Protein AF-A0A6I1JRK9-F1 (afdb_monomer_lite)

Radius of gyration: 83.19 Å; chains: 1; bounding box: 140×54×230 Å

Foldseek 3Di:
DLLVVLVVVLCVDVVSVVLCPPCSVVVSVLVVVLVVCLVVVDPDPVNLVSLLVLLLVCLVSVPDLVVVVVSLVSSLVVVLVVLCVVCVVPVVVSVVVNVSSCVSSVVSSVSSPVSNVVNVVVVVVVVVVVVVVVVVVVVVVVVVVVVVVVVVVVVVVVVVVVVVVVVVVVVVVVVVVVVVVVVVVVVVVVVVVVVVVVVVVVVVVVVVVVVVVVVLVVLLVVLVVVLVVLVVQLVVLVVVLVVLVVQLVVLVVQLVVLVVQLVVLVVVPPVSVVSNVVSVVSNVVSVVSNVVSVVVNVVSVVSNVVSVVSSVVSVVSNVVDDPDDPPDPDDPPDDDPDDDDDDDDDDDDDDDDDDDDDDDDDDDDDDDDD

Secondary structure (DSSP, 8-state):
-HHHHHHHHHHHSHHHHHHHGGGHHHHHHHHHHHHHHHHTT---HHHHHHHHHHHHHHHHTT--HHHHHHHHHHHHHHHHHHHHHHHTT-HHHHHHHHHHHHHHHHHHHHHHHHHHHHHHHHHHHHHHHHHHHHHHHHHHHHHHHHHHHHHHHHHHHHHHHHHHHHHHHHHHHHHHHHHHHHHHHHHHHHHHHHHHHHHHHHHHHHHHHHHHHHHHHHHHHHHHHHHHHHHHHHHHHHHHHHHHHHHHHHHHHHHHHHHHHHHHHHHTGGGGHHHHHHHHHHHHHHHHHHHHHHHHHHHHHHHHHHHHHHHHHHHHHHHSS-------------------PPPP--------------PPPPPPPPPPP-

Structure (mmCIF, N/CA/C/O backbone):
data_AF-A0A6I1JRK9-F1
#
_entry.id   AF-A0A6I1JRK9-F1
#
loop_
_atom_site.group_PDB
_atom_site.id
_atom_site.type_symbol
_atom_site.label_atom_id
_atom_site.label_alt_id
_atom_site.label_comp_id
_atom_site.label_asym_id
_atom_site.label_entity_id
_atom_site.label_seq_id
_atom_site.pdbx_PDB_ins_code
_atom_site.Cartn_x
_atom_site.Cartn_y
_atom_site.Cartn_z
_atom_site.occupancy
_atom_site.B_iso_or_equiv
_atom_site.auth_seq_id
_atom_site.auth_comp_id
_atom_site.auth_asym_id
_atom_site.auth_atom_id
_atom_site.pdbx_PDB_model_num
ATOM 1 N N . MET A 1 1 ? 38.964 2.157 -96.248 1.00 68.56 1 MET A N 1
ATOM 2 C CA . MET A 1 1 ? 39.681 0.861 -96.309 1.00 68.56 1 MET A CA 1
ATOM 3 C C . MET A 1 1 ? 40.315 0.461 -94.974 1.00 68.56 1 MET A C 1
ATOM 5 O O . MET A 1 1 ? 39.975 -0.610 -94.492 1.00 68.56 1 MET A O 1
ATOM 9 N N . ILE A 1 2 ? 41.177 1.282 -94.341 1.00 86.50 2 ILE A N 1
ATOM 10 C CA . ILE A 1 2 ? 41.794 0.935 -93.033 1.00 86.50 2 ILE A CA 1
ATOM 11 C C . ILE A 1 2 ? 40.750 0.876 -91.908 1.00 86.50 2 ILE A C 1
ATOM 13 O O . ILE A 1 2 ? 40.640 -0.143 -91.233 1.00 86.50 2 ILE A O 1
ATOM 17 N N . LEU A 1 3 ? 39.957 1.941 -91.732 1.00 87.38 3 LEU A N 1
ATOM 18 C CA . LEU A 1 3 ? 38.960 2.004 -90.655 1.00 87.38 3 LEU A CA 1
ATOM 19 C C . LEU A 1 3 ? 37.822 0.992 -90.846 1.00 87.38 3 LEU A C 1
ATOM 21 O O . LEU A 1 3 ? 37.372 0.404 -89.872 1.00 87.38 3 LEU A O 1
ATOM 25 N N . ASP A 1 4 ? 37.425 0.697 -92.087 1.00 86.19 4 ASP A N 1
ATOM 26 C CA . ASP A 1 4 ? 36.438 -0.359 -92.365 1.00 86.19 4 ASP A CA 1
ATOM 27 C C . ASP A 1 4 ? 36.959 -1.739 -91.935 1.00 86.19 4 ASP A C 1
ATOM 29 O O . ASP A 1 4 ? 36.216 -2.550 -91.385 1.00 86.19 4 ASP A O 1
ATOM 33 N N . GLY A 1 5 ? 38.252 -2.006 -92.165 1.00 86.50 5 GLY A N 1
ATOM 34 C CA . GLY A 1 5 ? 38.924 -3.210 -91.677 1.00 86.50 5 GLY A CA 1
ATOM 35 C C . GLY A 1 5 ? 39.035 -3.235 -90.152 1.00 86.50 5 GLY A C 1
ATOM 36 O O . GLY A 1 5 ? 38.774 -4.269 -89.541 1.00 86.50 5 GLY A O 1
ATOM 37 N N . PHE A 1 6 ? 39.350 -2.091 -89.540 1.00 90.00 6 PHE A N 1
ATOM 38 C CA . PHE A 1 6 ? 39.430 -1.936 -88.088 1.00 90.00 6 PHE A CA 1
ATOM 39 C C . PHE A 1 6 ? 38.079 -2.209 -87.423 1.00 90.00 6 PHE A C 1
ATOM 41 O O . PHE A 1 6 ? 37.997 -3.075 -86.561 1.00 90.00 6 PHE A O 1
ATOM 48 N N . TYR A 1 7 ? 36.997 -1.561 -87.857 1.00 89.50 7 TYR A N 1
ATOM 49 C CA . TYR A 1 7 ? 35.675 -1.789 -87.271 1.00 89.50 7 TYR A CA 1
ATOM 50 C C . TYR A 1 7 ? 35.131 -3.187 -87.556 1.00 89.50 7 TYR A C 1
ATOM 52 O O . TYR A 1 7 ? 34.441 -3.739 -86.703 1.00 89.50 7 TYR A O 1
ATOM 60 N N . ARG A 1 8 ? 35.488 -3.816 -88.684 1.00 87.75 8 ARG A N 1
ATOM 61 C CA . ARG A 1 8 ? 35.198 -5.242 -88.917 1.00 87.75 8 ARG A CA 1
ATOM 62 C C . ARG A 1 8 ? 35.919 -6.145 -87.912 1.00 87.75 8 ARG A C 1
ATOM 64 O O . ARG A 1 8 ? 35.336 -7.112 -87.440 1.00 87.75 8 ARG A O 1
ATOM 71 N N . HIS A 1 9 ? 37.160 -5.818 -87.557 1.00 85.75 9 HIS A N 1
ATOM 72 C CA . HIS A 1 9 ? 37.901 -6.533 -86.519 1.00 85.75 9 HIS A CA 1
ATOM 73 C C . HIS A 1 9 ? 37.309 -6.280 -85.122 1.00 85.75 9 HIS A C 1
ATOM 75 O O . HIS A 1 9 ? 37.026 -7.222 -84.392 1.00 85.75 9 HIS A O 1
ATOM 81 N N . VAL A 1 10 ? 37.016 -5.027 -84.774 1.00 87.44 10 VAL A N 1
ATOM 82 C CA . VAL A 1 10 ? 36.403 -4.647 -83.490 1.00 87.44 10 VAL A CA 1
ATOM 83 C C . VAL A 1 10 ? 35.030 -5.295 -83.296 1.00 87.44 10 VAL A C 1
ATOM 85 O O . VAL A 1 10 ? 34.733 -5.785 -82.215 1.00 87.44 10 VAL A O 1
ATOM 88 N N . THR A 1 11 ? 34.201 -5.354 -84.340 1.00 88.38 11 THR A N 1
ATOM 89 C CA . THR A 1 11 ? 32.874 -5.996 -84.279 1.00 88.38 11 THR A CA 1
ATOM 90 C C . THR A 1 11 ? 32.931 -7.524 -84.280 1.00 88.38 11 THR A C 1
ATOM 92 O O . THR A 1 11 ? 31.925 -8.156 -83.969 1.00 88.38 11 THR A O 1
ATOM 95 N N . SER A 1 12 ? 34.090 -8.128 -84.572 1.00 88.00 12 SER A N 1
ATOM 96 C CA . SER A 1 12 ? 34.275 -9.580 -84.446 1.00 88.00 12 SER A CA 1
ATOM 97 C C . SER A 1 12 ? 34.434 -10.043 -82.992 1.00 88.00 12 SER A C 1
ATOM 99 O O . SER A 1 12 ? 34.148 -11.199 -82.692 1.00 88.00 12 SER A O 1
ATOM 101 N N . GLU A 1 13 ? 34.831 -9.143 -82.085 1.00 87.38 13 GLU A N 1
ATOM 102 C CA . GLU A 1 13 ? 34.933 -9.412 -80.650 1.00 87.38 13 GLU A CA 1
ATOM 103 C C . GLU A 1 13 ? 33.632 -8.988 -79.936 1.00 87.38 13 GLU A C 1
ATOM 105 O O . GLU A 1 13 ? 33.328 -7.791 -79.888 1.00 87.38 13 GLU A O 1
ATOM 110 N N . PRO A 1 14 ? 32.866 -9.914 -79.324 1.00 87.75 14 PRO A N 1
ATOM 111 C CA . PRO A 1 14 ? 31.540 -9.616 -78.771 1.00 87.75 14 PRO A CA 1
ATOM 112 C C . PRO A 1 14 ? 31.513 -8.472 -77.748 1.00 87.75 14 PRO A C 1
ATOM 114 O O . PRO A 1 14 ? 30.581 -7.666 -77.735 1.00 87.75 14 PRO A O 1
ATOM 117 N N . ARG A 1 15 ? 32.546 -8.367 -76.899 1.00 85.19 15 ARG A N 1
ATOM 118 C CA . ARG A 1 15 ? 32.640 -7.304 -75.883 1.00 85.19 15 ARG A CA 1
ATOM 119 C C . ARG A 1 15 ? 32.816 -5.921 -76.502 1.00 85.19 15 ARG A C 1
ATOM 121 O O . ARG A 1 15 ? 32.215 -4.960 -76.033 1.00 85.19 15 ARG A O 1
ATOM 128 N N . LEU A 1 16 ? 33.625 -5.818 -77.552 1.00 86.50 16 LEU A N 1
ATOM 129 C CA . LEU A 1 16 ? 33.849 -4.557 -78.249 1.00 86.50 16 LEU A CA 1
ATOM 130 C C . LEU A 1 16 ? 32.670 -4.198 -79.157 1.00 86.50 16 LEU A C 1
ATOM 132 O O . LEU A 1 16 ? 32.286 -3.032 -79.221 1.00 86.50 16 LEU A O 1
ATOM 136 N N . ALA A 1 17 ? 32.041 -5.194 -79.787 1.00 87.38 17 ALA A N 1
ATOM 137 C CA . ALA A 1 17 ? 30.820 -5.009 -80.565 1.00 87.38 17 ALA A CA 1
ATOM 138 C C . ALA A 1 17 ? 29.698 -4.371 -79.726 1.00 87.38 17 ALA A C 1
ATOM 140 O O . ALA A 1 17 ? 29.028 -3.452 -80.195 1.00 87.38 17 ALA A O 1
ATOM 141 N N . ALA A 1 18 ? 29.545 -4.786 -78.464 1.00 86.94 18 ALA A N 1
ATOM 142 C CA . ALA A 1 18 ? 28.567 -4.208 -77.541 1.00 86.94 18 ALA A CA 1
ATOM 143 C C . ALA A 1 18 ? 28.854 -2.736 -77.183 1.00 86.94 18 ALA A C 1
ATOM 145 O O . ALA A 1 18 ? 27.920 -1.953 -77.027 1.00 86.94 18 ALA A O 1
ATOM 146 N N . LEU A 1 19 ? 30.131 -2.347 -77.075 1.00 85.44 19 LEU A N 1
ATOM 147 C CA . LEU A 1 19 ? 30.538 -0.963 -76.789 1.00 85.44 19 LEU A CA 1
ATOM 148 C C . LEU A 1 19 ? 30.345 -0.025 -77.989 1.00 85.44 19 LEU A C 1
ATOM 150 O O . LEU A 1 19 ? 30.107 1.168 -77.812 1.00 85.44 19 LEU A O 1
ATOM 154 N N . VAL A 1 20 ? 30.472 -0.559 -79.203 1.00 84.75 20 VAL A N 1
ATOM 155 C CA . VAL A 1 20 ? 30.372 0.192 -80.463 1.00 84.75 20 VAL A CA 1
ATOM 156 C C . VAL A 1 20 ? 28.926 0.277 -80.961 1.00 84.75 20 VAL A C 1
ATOM 158 O O . VAL A 1 20 ? 28.531 1.301 -81.518 1.00 84.75 20 VAL A O 1
ATOM 161 N N . GLY A 1 21 ? 28.120 -0.767 -80.752 1.00 82.25 21 GLY A N 1
ATOM 162 C CA . GLY A 1 21 ? 26.714 -0.811 -81.157 1.00 82.25 21 GLY A CA 1
ATOM 163 C C . GLY A 1 21 ? 26.500 -0.493 -82.644 1.00 82.25 21 GLY A C 1
ATOM 164 O O . GLY A 1 21 ? 27.301 -0.865 -83.500 1.00 82.25 21 GLY A O 1
ATOM 165 N N . ASN A 1 22 ? 25.426 0.242 -82.953 1.00 82.81 22 ASN A N 1
ATOM 166 C CA . ASN A 1 22 ? 25.095 0.677 -84.320 1.00 82.81 22 ASN A CA 1
ATOM 167 C C . ASN A 1 22 ? 25.830 1.964 -84.753 1.00 82.81 22 ASN A C 1
ATOM 169 O O . ASN A 1 22 ? 25.603 2.469 -85.851 1.00 82.81 22 ASN A O 1
ATOM 173 N N . ASP A 1 23 ? 26.726 2.493 -83.917 1.00 86.88 23 ASP A N 1
ATOM 174 C CA . ASP A 1 23 ? 27.384 3.786 -84.134 1.00 86.88 23 ASP A CA 1
ATOM 175 C C . ASP A 1 23 ? 28.613 3.705 -85.053 1.00 86.88 23 ASP A C 1
ATOM 177 O O . ASP A 1 23 ? 29.302 4.710 -85.250 1.00 86.88 23 ASP A O 1
ATOM 181 N N . VAL A 1 24 ? 28.898 2.541 -85.650 1.00 86.12 24 VAL A N 1
ATOM 182 C CA . VAL A 1 24 ? 30.074 2.315 -86.511 1.00 86.12 24 VAL A CA 1
ATOM 183 C C . VAL A 1 24 ? 30.282 3.429 -87.550 1.00 86.12 24 VAL A C 1
ATOM 185 O O . VAL A 1 24 ? 31.409 3.924 -87.627 1.00 86.12 24 VAL A O 1
ATOM 188 N N . PRO A 1 25 ? 29.266 3.909 -88.304 1.00 88.06 25 PRO A N 1
ATOM 189 C CA . PRO A 1 25 ? 29.481 4.972 -89.292 1.00 88.06 25 PRO A CA 1
ATOM 190 C C . PRO A 1 25 ? 29.946 6.291 -88.659 1.00 88.06 25 PRO A C 1
ATOM 192 O O . PRO A 1 25 ? 30.868 6.942 -89.153 1.00 88.06 25 PRO A O 1
ATOM 195 N N . ARG A 1 26 ? 29.348 6.663 -87.521 1.00 89.75 26 ARG A N 1
ATOM 196 C CA . ARG A 1 26 ? 29.683 7.883 -86.776 1.00 89.75 26 ARG A CA 1
ATOM 197 C C . ARG A 1 26 ? 31.080 7.792 -86.171 1.00 89.75 26 ARG A C 1
ATOM 199 O O . ARG A 1 26 ? 31.853 8.744 -86.258 1.00 89.75 26 ARG A O 1
ATOM 206 N N . LEU A 1 27 ? 31.406 6.651 -85.568 1.00 89.19 27 LEU A N 1
ATOM 207 C CA . LEU A 1 27 ? 32.705 6.408 -84.947 1.00 89.19 27 LEU A CA 1
ATOM 208 C C . LEU A 1 27 ? 33.819 6.340 -86.001 1.00 89.19 27 LEU A C 1
ATOM 210 O O . LEU A 1 27 ? 34.882 6.918 -85.793 1.00 89.19 27 LEU A O 1
ATOM 214 N N . THR A 1 28 ? 33.537 5.760 -87.171 1.00 89.38 28 THR A N 1
ATOM 215 C CA . THR A 1 28 ? 34.443 5.760 -88.329 1.00 89.38 28 THR A CA 1
ATOM 216 C C . THR A 1 28 ? 34.742 7.179 -88.805 1.00 89.38 28 THR A C 1
ATOM 218 O O . THR A 1 28 ? 35.907 7.522 -89.003 1.00 89.38 28 THR A O 1
ATOM 221 N N . ALA A 1 29 ? 33.721 8.032 -88.937 1.00 89.25 29 ALA A N 1
ATOM 222 C CA . ALA A 1 29 ? 33.913 9.433 -89.308 1.00 89.25 29 ALA A CA 1
ATOM 223 C C . ALA A 1 29 ? 34.733 10.202 -88.255 1.00 89.25 29 ALA A C 1
ATOM 225 O O . ALA A 1 29 ? 35.654 10.943 -88.604 1.00 89.25 29 ALA A O 1
ATOM 226 N N . ALA A 1 30 ? 34.445 9.989 -86.968 1.00 89.06 30 ALA A N 1
ATOM 227 C CA . ALA A 1 30 ? 35.165 10.626 -85.868 1.00 89.06 30 ALA A CA 1
ATOM 228 C C . ALA A 1 30 ? 36.641 10.192 -85.805 1.00 89.06 30 ALA A C 1
ATOM 230 O O . ALA A 1 30 ? 37.524 11.047 -85.730 1.00 89.06 30 ALA A O 1
ATOM 231 N N . GLN A 1 31 ? 36.924 8.888 -85.906 1.00 89.62 31 GLN A N 1
ATOM 232 C CA . GLN A 1 31 ? 38.295 8.378 -85.974 1.00 89.62 31 GLN A CA 1
ATOM 233 C C . GLN A 1 31 ? 39.017 8.882 -87.224 1.00 89.62 31 GLN A C 1
ATOM 235 O O . GLN A 1 31 ? 40.163 9.305 -87.129 1.00 89.62 31 GLN A O 1
ATOM 240 N N . GLY A 1 32 ? 38.356 8.901 -88.384 1.00 90.19 32 GLY A N 1
ATOM 241 C CA . GLY A 1 32 ? 38.931 9.436 -89.619 1.00 90.19 32 GLY A CA 1
ATOM 242 C C . GLY A 1 32 ? 39.336 10.903 -89.484 1.00 90.19 32 GLY A C 1
ATOM 243 O O . GLY A 1 32 ? 40.442 11.273 -89.874 1.00 90.19 32 GLY A O 1
ATOM 244 N N . SER A 1 33 ? 38.481 11.723 -88.865 1.00 90.88 33 SER A N 1
ATOM 245 C CA . SER A 1 33 ? 38.809 13.119 -88.573 1.00 90.88 33 SER A CA 1
ATOM 246 C C . SER A 1 33 ? 39.988 13.254 -87.608 1.00 90.88 33 SER A C 1
ATOM 248 O O . SER A 1 33 ? 40.802 14.155 -87.797 1.00 90.88 33 SER A O 1
ATOM 250 N N . HIS A 1 34 ? 40.088 12.389 -86.596 1.00 90.88 34 HIS A N 1
ATOM 251 C CA . HIS A 1 34 ? 41.206 12.384 -85.648 1.00 90.88 34 HIS A CA 1
ATOM 252 C C . HIS A 1 34 ? 42.528 12.015 -86.330 1.00 90.88 34 HIS A C 1
ATOM 254 O O . HIS A 1 34 ? 43.491 12.773 -86.262 1.00 90.88 34 HIS A O 1
ATOM 260 N N . TRP A 1 35 ? 42.550 10.916 -87.089 1.00 91.19 35 TRP A N 1
ATOM 261 C CA . TRP A 1 35 ? 43.729 10.482 -87.844 1.00 91.19 35 TRP A CA 1
ATOM 262 C C . TRP A 1 35 ? 44.187 11.526 -88.869 1.00 91.19 35 TRP A C 1
ATOM 264 O O . TRP A 1 35 ? 45.387 11.746 -89.028 1.00 91.19 35 TRP A O 1
ATOM 274 N N . ALA A 1 36 ? 43.254 12.210 -89.538 1.00 91.06 36 ALA A N 1
ATOM 275 C CA . ALA A 1 36 ? 43.588 13.291 -90.464 1.00 91.06 36 ALA A CA 1
ATOM 276 C C . ALA A 1 36 ? 44.289 14.468 -89.761 1.00 91.06 36 ALA A C 1
ATOM 278 O O . ALA A 1 36 ? 45.234 15.025 -90.316 1.00 91.06 36 ALA A O 1
ATOM 279 N N . LYS A 1 37 ? 43.865 14.814 -88.537 1.00 90.81 37 LYS A N 1
ATOM 280 C CA . LYS A 1 37 ? 44.512 15.844 -87.707 1.00 90.81 37 LYS A CA 1
ATOM 281 C C . LYS A 1 37 ? 45.870 15.395 -87.166 1.00 90.81 37 LYS A C 1
ATOM 283 O O . LYS A 1 37 ? 46.789 16.197 -87.095 1.00 90.81 37 LYS A O 1
ATOM 288 N N . LEU A 1 38 ? 46.027 14.118 -86.817 1.00 91.62 38 LEU A N 1
ATOM 289 C CA . LEU A 1 38 ? 47.328 13.593 -86.400 1.00 91.62 38 LEU A CA 1
ATOM 290 C C . LEU A 1 38 ? 48.361 13.723 -87.531 1.00 91.62 38 LEU A C 1
ATOM 292 O O . LEU A 1 38 ? 49.473 14.207 -87.325 1.00 91.62 38 LEU A O 1
ATOM 296 N N . PHE A 1 39 ? 47.984 13.319 -88.747 1.00 90.56 39 PHE A N 1
ATOM 297 C CA . PHE A 1 39 ? 48.890 13.325 -89.896 1.00 90.56 39 PHE A CA 1
ATOM 298 C C . PHE A 1 39 ? 48.988 14.673 -90.626 1.00 90.56 39 PHE A C 1
ATOM 300 O O . PHE A 1 39 ? 49.847 14.808 -91.497 1.00 90.56 39 PHE A O 1
ATOM 307 N N . SER A 1 40 ? 48.189 15.687 -90.265 1.00 89.44 40 SER A N 1
ATOM 308 C CA . SER A 1 40 ? 48.401 17.064 -90.743 1.00 89.44 40 SER A CA 1
ATOM 309 C C . SER A 1 40 ? 49.639 17.718 -90.123 1.00 89.44 40 SER A C 1
ATOM 311 O O . SER A 1 40 ? 50.109 18.730 -90.638 1.00 89.44 40 SER A O 1
ATOM 313 N N . GLY A 1 41 ? 50.182 17.148 -89.037 1.00 83.38 41 GLY A N 1
ATOM 314 C CA . GLY A 1 41 ? 51.364 17.661 -88.339 1.00 83.38 41 GLY A CA 1
ATOM 315 C C . GLY A 1 41 ? 51.097 18.903 -87.483 1.00 83.38 41 GLY A C 1
ATOM 316 O O . GLY A 1 41 ? 52.041 19.542 -87.021 1.00 83.38 41 GLY A O 1
ATOM 317 N N . THR A 1 42 ? 49.827 19.257 -87.272 1.00 86.94 42 THR A N 1
ATOM 318 C CA . THR A 1 42 ? 49.397 20.417 -86.480 1.00 86.94 42 THR A CA 1
ATOM 319 C C . THR A 1 42 ? 48.921 19.967 -85.098 1.00 86.94 42 THR A C 1
ATOM 321 O O . THR A 1 42 ? 47.770 19.571 -84.931 1.00 86.94 42 THR A O 1
ATOM 324 N N . PHE A 1 43 ? 49.808 20.039 -84.105 1.00 88.75 43 PHE A N 1
ATOM 325 C CA . PHE A 1 43 ? 49.540 19.667 -82.707 1.00 88.75 43 PHE A CA 1
ATOM 326 C C . PHE A 1 43 ? 49.050 20.871 -81.884 1.00 88.75 43 PHE A C 1
ATOM 328 O O . PHE A 1 43 ? 49.699 21.300 -80.932 1.00 88.75 43 PHE A O 1
ATOM 335 N N . ASP A 1 44 ? 47.940 21.474 -82.304 1.00 91.12 44 ASP A N 1
ATOM 336 C CA . ASP A 1 44 ? 47.354 22.652 -81.660 1.00 91.12 44 ASP A CA 1
ATOM 337 C C . ASP A 1 44 ? 46.384 22.292 -80.513 1.00 91.12 44 ASP A C 1
ATOM 339 O O . ASP A 1 44 ? 46.179 21.126 -80.166 1.00 91.12 44 ASP A O 1
ATOM 343 N N . ALA A 1 45 ? 45.764 23.307 -79.903 1.00 90.19 45 ALA A N 1
ATOM 344 C CA . ALA A 1 45 ? 44.783 23.105 -78.835 1.00 90.19 45 ALA A CA 1
ATOM 345 C C . ALA A 1 45 ? 43.585 22.244 -79.283 1.00 90.19 45 ALA A C 1
ATOM 347 O O . ALA A 1 45 ? 43.089 21.436 -78.502 1.00 90.19 45 ALA A O 1
ATOM 348 N N . ALA A 1 46 ? 43.155 22.357 -80.545 1.00 89.94 46 ALA A N 1
ATOM 349 C CA . ALA A 1 46 ? 42.031 21.587 -81.069 1.00 89.94 46 ALA A CA 1
ATOM 350 C C . ALA A 1 46 ? 42.377 20.098 -81.239 1.00 89.94 46 ALA A C 1
ATOM 352 O O . ALA A 1 46 ? 41.509 19.238 -81.056 1.00 89.94 46 ALA A O 1
ATOM 353 N N . TYR A 1 47 ? 43.631 19.777 -81.573 1.00 91.44 47 TYR A N 1
ATOM 354 C CA . TYR A 1 47 ? 44.149 18.411 -81.507 1.00 91.44 47 TYR A CA 1
ATOM 355 C C . TYR A 1 47 ? 44.162 17.895 -80.060 1.00 91.44 47 TYR A C 1
ATOM 357 O O . TYR A 1 47 ? 43.605 16.828 -79.792 1.00 91.44 47 TYR A O 1
ATOM 365 N N . MET A 1 48 ? 44.706 18.671 -79.115 1.00 93.25 48 MET A N 1
ATOM 366 C CA . MET A 1 48 ? 44.789 18.271 -77.701 1.00 93.25 48 MET A CA 1
ATOM 367 C C . MET A 1 48 ? 43.406 18.046 -77.068 1.00 93.25 48 MET A C 1
ATOM 369 O O . MET A 1 48 ? 43.217 17.077 -76.332 1.00 93.25 48 MET A O 1
ATOM 373 N N . ASP A 1 49 ? 42.408 18.869 -77.401 1.00 93.25 49 ASP A N 1
ATOM 374 C CA . ASP A 1 49 ? 41.015 18.672 -76.976 1.00 93.25 49 ASP A CA 1
ATOM 375 C C . ASP A 1 49 ? 40.398 17.396 -77.564 1.00 93.25 49 ASP A C 1
ATOM 377 O O . ASP A 1 49 ? 39.623 16.702 -76.892 1.00 93.25 49 ASP A O 1
ATOM 381 N N . GLY A 1 50 ? 40.762 17.053 -78.803 1.00 91.38 50 GLY A N 1
ATOM 382 C CA . GLY A 1 50 ? 40.389 15.793 -79.442 1.00 91.38 50 GLY A CA 1
ATOM 383 C C . GLY A 1 50 ? 40.932 14.592 -78.671 1.00 91.38 50 GLY A C 1
ATOM 384 O O . GLY A 1 50 ? 40.158 13.734 -78.245 1.00 91.38 50 GLY A O 1
ATOM 385 N N . VAL A 1 51 ? 42.239 14.583 -78.401 1.00 92.38 51 VAL A N 1
ATOM 386 C CA . VAL A 1 51 ? 42.914 13.540 -77.611 1.00 92.38 51 VAL A CA 1
ATOM 387 C C . VAL A 1 51 ? 42.318 13.425 -76.209 1.00 92.38 51 VAL A C 1
ATOM 389 O O . VAL A 1 51 ? 42.017 12.326 -75.735 1.00 92.38 51 VAL A O 1
ATOM 392 N N . ARG A 1 52 ? 42.057 14.562 -75.555 1.00 93.62 52 ARG A N 1
ATOM 393 C CA . ARG A 1 52 ? 41.414 14.594 -74.240 1.00 93.62 52 ARG A CA 1
ATOM 394 C C . ARG A 1 52 ? 40.018 13.984 -74.281 1.00 93.62 52 ARG A C 1
ATOM 396 O O . ARG A 1 52 ? 39.663 13.181 -73.420 1.00 93.62 52 ARG A O 1
ATOM 403 N N . THR A 1 53 ? 39.221 14.347 -75.280 1.00 93.06 53 THR A N 1
ATOM 404 C CA . THR A 1 53 ? 37.874 13.795 -75.465 1.00 93.06 53 THR A CA 1
ATOM 405 C C . THR A 1 53 ? 37.933 12.285 -75.656 1.00 93.06 53 THR A C 1
ATOM 407 O O . THR A 1 53 ? 37.170 11.563 -75.018 1.00 93.06 53 THR A O 1
ATOM 410 N N . ILE A 1 54 ? 38.873 11.803 -76.468 1.00 91.62 54 ILE A N 1
ATOM 411 C CA . ILE A 1 54 ? 39.111 10.380 -76.696 1.00 91.62 54 ILE A CA 1
ATOM 412 C C . ILE A 1 54 ? 39.444 9.672 -75.377 1.00 91.62 54 ILE A C 1
ATOM 414 O O . ILE A 1 54 ? 38.744 8.724 -75.024 1.00 91.62 54 ILE A O 1
ATOM 418 N N . GLY A 1 55 ? 40.430 10.141 -74.607 1.00 91.25 55 GLY A N 1
ATOM 419 C CA . GLY A 1 55 ? 40.794 9.527 -73.322 1.00 91.25 55 GLY A CA 1
ATOM 420 C C . GLY A 1 55 ? 39.633 9.498 -72.315 1.00 91.25 55 GLY A C 1
ATOM 421 O O . GLY A 1 55 ? 39.349 8.463 -71.706 1.00 91.25 55 GLY A O 1
ATOM 422 N N . LEU A 1 56 ? 38.887 10.603 -72.195 1.00 92.69 56 LEU A N 1
ATOM 423 C CA . LEU A 1 56 ? 37.736 10.709 -71.289 1.00 92.69 56 LEU A CA 1
ATOM 424 C C . LEU A 1 56 ? 36.559 9.817 -71.700 1.00 92.69 56 LEU A C 1
ATOM 426 O O . LEU A 1 56 ? 35.921 9.212 -70.835 1.00 92.69 56 LEU A O 1
ATOM 430 N N . VAL A 1 57 ? 36.245 9.744 -72.997 1.00 91.31 57 VAL A N 1
ATOM 431 C CA . VAL A 1 57 ? 35.164 8.895 -73.518 1.00 91.31 57 VAL A CA 1
ATOM 432 C C . VAL A 1 57 ? 35.517 7.427 -73.327 1.00 91.31 57 VAL A C 1
ATOM 434 O O . VAL A 1 57 ? 34.677 6.681 -72.831 1.00 91.31 57 VAL A O 1
ATOM 437 N N . HIS A 1 58 ? 36.754 7.025 -73.627 1.00 90.94 58 HIS A N 1
ATOM 438 C CA . HIS A 1 58 ? 37.200 5.649 -73.421 1.00 90.94 58 HIS A CA 1
ATOM 439 C C . HIS A 1 58 ? 37.161 5.238 -71.942 1.00 90.94 58 HIS A C 1
ATOM 441 O O . HIS A 1 58 ? 36.690 4.142 -71.642 1.00 90.94 58 HIS A O 1
ATOM 447 N N . ASN A 1 59 ? 37.532 6.128 -71.010 1.00 90.62 59 ASN A N 1
ATOM 448 C CA . ASN A 1 59 ? 37.362 5.879 -69.572 1.00 90.62 59 ASN A CA 1
ATOM 449 C C . ASN A 1 59 ? 35.884 5.755 -69.186 1.00 90.62 59 ASN A C 1
ATOM 451 O O . ASN A 1 59 ? 35.507 4.850 -68.446 1.00 90.62 59 ASN A O 1
ATOM 455 N N . ARG A 1 60 ? 35.024 6.628 -69.722 1.00 89.94 60 ARG A N 1
ATOM 456 C CA . ARG A 1 60 ? 33.587 6.620 -69.423 1.00 89.94 60 ARG A CA 1
ATOM 457 C C . ARG A 1 60 ? 32.896 5.332 -69.870 1.00 89.94 60 ARG A C 1
ATOM 459 O O . ARG A 1 60 ? 32.030 4.848 -69.151 1.00 89.94 60 ARG A O 1
ATOM 466 N N . ILE A 1 61 ? 33.257 4.798 -71.036 1.00 89.56 61 ILE A N 1
ATOM 467 C CA . ILE A 1 61 ? 32.691 3.539 -71.549 1.00 89.56 61 ILE A CA 1
ATOM 468 C C . ILE A 1 61 ? 33.401 2.296 -70.988 1.00 89.56 61 ILE A C 1
ATOM 470 O O . ILE A 1 61 ? 32.998 1.180 -71.295 1.00 89.56 61 ILE A O 1
ATOM 474 N N . GLY A 1 62 ? 34.457 2.474 -70.185 1.00 87.62 62 GLY A N 1
ATOM 475 C CA . GLY A 1 62 ? 35.227 1.376 -69.603 1.00 87.62 62 GLY A CA 1
ATOM 476 C C . GLY A 1 62 ? 36.050 0.582 -70.620 1.00 87.62 62 GLY A C 1
ATOM 477 O O . GLY A 1 62 ? 36.281 -0.609 -70.408 1.00 87.62 62 GLY A O 1
ATOM 478 N N . LEU A 1 63 ? 36.485 1.202 -71.727 1.00 90.31 63 LEU A N 1
ATOM 479 C CA . LEU A 1 63 ? 37.359 0.526 -72.685 1.00 90.31 63 LEU A CA 1
ATOM 480 C C . LEU A 1 63 ? 38.740 0.328 -72.054 1.00 90.31 63 LEU A C 1
ATOM 482 O O . LEU A 1 63 ? 39.462 1.292 -71.813 1.00 90.31 63 LEU A O 1
ATOM 486 N N . GLU A 1 64 ? 39.129 -0.923 -71.822 1.00 88.75 64 GLU A N 1
ATOM 487 C CA . GLU A 1 64 ? 40.438 -1.204 -71.236 1.00 88.75 64 GLU A CA 1
ATOM 488 C C . GLU A 1 64 ? 41.582 -0.732 -72.156 1.00 88.75 64 GLU A C 1
ATOM 490 O O . GLU A 1 64 ? 41.523 -0.966 -73.371 1.00 88.75 64 GLU A O 1
ATOM 495 N N . PRO A 1 65 ? 42.682 -0.180 -71.600 1.00 89.62 65 PRO A N 1
ATOM 496 C CA . PRO A 1 65 ? 43.821 0.287 -72.390 1.00 89.62 65 PRO A CA 1
ATOM 497 C C . PRO A 1 65 ? 44.390 -0.766 -73.347 1.00 89.62 65 PRO A C 1
ATOM 499 O O . PRO A 1 65 ? 44.854 -0.416 -74.424 1.00 89.62 65 PRO A O 1
ATOM 502 N N . ARG A 1 66 ? 44.298 -2.062 -73.013 1.00 88.25 66 ARG A N 1
ATOM 503 C CA . ARG A 1 66 ? 44.753 -3.152 -73.894 1.00 88.25 66 ARG A CA 1
ATOM 504 C C . ARG A 1 66 ? 44.037 -3.160 -75.251 1.00 88.25 66 ARG A C 1
ATOM 506 O O . ARG A 1 66 ? 44.674 -3.386 -76.274 1.00 88.25 66 ARG A O 1
ATOM 513 N N . TRP A 1 67 ? 42.729 -2.888 -75.262 1.00 89.00 67 TRP A N 1
ATOM 514 C CA . TRP A 1 67 ? 41.918 -2.863 -76.482 1.00 89.00 67 TRP A CA 1
ATOM 515 C C . TRP A 1 67 ? 42.174 -1.593 -77.280 1.00 89.00 67 TRP A C 1
ATOM 517 O O . TRP A 1 67 ? 42.235 -1.624 -78.507 1.00 89.00 67 TRP A O 1
ATOM 527 N N . TYR A 1 68 ? 42.390 -0.492 -76.565 1.00 87.69 68 TYR A N 1
ATOM 528 C CA . TYR A 1 68 ? 42.780 0.779 -77.147 1.00 87.69 68 TYR A CA 1
ATOM 529 C C . TYR A 1 68 ? 44.143 0.680 -77.859 1.00 87.69 68 TYR A C 1
ATOM 531 O O . TYR A 1 68 ? 44.231 0.952 -79.054 1.00 87.69 68 TYR A O 1
ATOM 539 N N . ILE A 1 69 ? 45.174 0.166 -77.176 1.00 90.88 69 ILE A N 1
ATOM 540 C CA . ILE A 1 69 ? 46.516 -0.084 -77.735 1.00 90.88 69 ILE A CA 1
ATOM 541 C C . ILE A 1 69 ? 46.445 -1.066 -78.911 1.00 90.88 69 ILE A C 1
ATOM 543 O O . ILE A 1 69 ? 47.073 -0.841 -79.945 1.00 90.88 69 ILE A O 1
ATOM 547 N N . GLY A 1 70 ? 45.647 -2.133 -78.789 1.00 90.00 70 GLY A N 1
ATOM 548 C CA . GLY A 1 70 ? 45.424 -3.093 -79.873 1.00 90.00 70 GLY A CA 1
ATOM 549 C C . GLY A 1 70 ? 44.857 -2.438 -81.136 1.00 90.00 70 GLY A C 1
ATOM 550 O O . GLY A 1 70 ? 45.293 -2.752 -82.243 1.00 90.00 70 GLY A O 1
ATOM 551 N N . GLY A 1 71 ? 43.949 -1.470 -80.986 1.00 90.00 71 GLY A N 1
ATOM 552 C CA . GLY A 1 71 ? 43.419 -0.718 -82.121 1.00 90.00 71 GLY A CA 1
ATOM 553 C C . GLY A 1 71 ? 44.443 0.189 -82.796 1.00 90.00 71 GLY A C 1
ATOM 554 O O . GLY A 1 71 ? 44.525 0.208 -84.025 1.00 90.00 71 GLY A O 1
ATOM 555 N N . TYR A 1 72 ? 45.286 0.866 -82.015 1.00 92.00 72 TYR A N 1
ATOM 556 C CA . TYR A 1 72 ? 46.422 1.623 -82.550 1.00 92.00 72 TYR A CA 1
ATOM 557 C C . TYR A 1 72 ? 47.413 0.713 -83.278 1.00 92.00 72 TYR A C 1
ATOM 559 O O . TYR A 1 72 ? 47.864 1.055 -84.368 1.00 92.00 72 TYR A O 1
ATOM 567 N N . SER A 1 73 ? 47.700 -0.470 -82.725 1.00 92.12 73 SER A N 1
ATOM 568 C CA . SER A 1 73 ? 48.559 -1.474 -83.359 1.00 92.12 73 SER A CA 1
ATOM 569 C C . SER A 1 73 ? 47.994 -1.940 -84.705 1.00 92.12 73 SER A C 1
ATOM 571 O O . SER A 1 73 ? 48.725 -1.950 -85.694 1.00 92.12 73 SER A O 1
ATOM 573 N N . PHE A 1 74 ? 46.689 -2.227 -84.783 1.00 91.81 74 PHE A N 1
ATOM 574 C CA . PHE A 1 74 ? 46.029 -2.600 -86.037 1.00 91.81 74 PHE A CA 1
ATOM 575 C C . PHE A 1 74 ? 46.186 -1.513 -87.106 1.00 91.81 74 PHE A C 1
ATOM 577 O O . PHE A 1 74 ? 46.579 -1.797 -88.239 1.00 91.81 74 PHE A O 1
ATOM 584 N N . VAL A 1 75 ? 45.898 -0.257 -86.750 1.00 91.31 75 VAL A N 1
ATOM 585 C CA . VAL A 1 75 ? 46.009 0.869 -87.685 1.00 91.31 75 VAL A CA 1
ATOM 586 C C . VAL A 1 75 ? 47.468 1.097 -88.091 1.00 91.31 75 VAL A C 1
ATOM 588 O O . VAL A 1 75 ? 47.739 1.301 -89.274 1.00 91.31 75 VAL A O 1
ATOM 591 N N . LEU A 1 76 ? 48.418 0.977 -87.159 1.00 93.44 76 LEU A N 1
ATOM 592 C CA . LEU A 1 76 ? 49.850 1.117 -87.423 1.00 93.44 76 LEU A CA 1
ATOM 593 C C . LEU A 1 76 ? 50.377 0.057 -88.397 1.00 93.44 76 LEU A C 1
ATOM 595 O O . LEU A 1 76 ? 51.127 0.408 -89.309 1.00 93.44 76 LEU A O 1
ATOM 599 N N . CYS A 1 77 ? 49.967 -1.208 -88.255 1.00 93.06 77 CYS A N 1
ATOM 600 C CA . CYS A 1 77 ? 50.331 -2.280 -89.187 1.00 93.06 77 CYS A CA 1
ATOM 601 C C . CYS A 1 77 ? 49.838 -1.966 -90.605 1.00 93.06 77 CYS A C 1
ATOM 603 O O . CYS A 1 77 ? 50.623 -1.978 -91.549 1.00 93.06 77 CYS A O 1
ATOM 605 N N . GLN A 1 78 ? 48.569 -1.574 -90.745 1.00 92.50 78 GLN A N 1
ATOM 606 C CA . GLN A 1 78 ? 47.990 -1.231 -92.048 1.00 92.50 78 GLN A CA 1
ATOM 607 C C . GLN A 1 78 ? 48.673 -0.014 -92.688 1.00 92.50 78 GLN A C 1
ATOM 609 O O . GLN A 1 78 ? 48.941 0.010 -93.889 1.00 92.50 78 GLN A O 1
ATOM 614 N N . LEU A 1 79 ? 48.984 1.010 -91.889 1.00 92.38 79 LEU A N 1
ATOM 615 C CA . LEU A 1 79 ? 49.712 2.190 -92.354 1.00 92.38 79 LEU A CA 1
ATOM 616 C C . LEU A 1 79 ? 51.155 1.852 -92.758 1.00 92.38 79 LEU A C 1
ATOM 618 O O . LEU A 1 79 ? 51.661 2.403 -93.737 1.00 92.38 79 LEU A O 1
ATOM 622 N N . THR A 1 80 ? 51.795 0.927 -92.042 1.00 93.50 80 THR A N 1
ATOM 623 C CA . THR A 1 80 ? 53.134 0.414 -92.363 1.00 93.50 80 THR A CA 1
ATOM 624 C C . THR A 1 80 ? 53.136 -0.307 -93.707 1.00 93.50 80 THR A C 1
ATOM 626 O O . THR A 1 80 ? 53.965 0.014 -94.560 1.00 93.50 80 THR A O 1
ATOM 629 N N . ASP A 1 81 ? 52.171 -1.197 -93.948 1.00 93.62 81 ASP A N 1
ATOM 630 C CA . ASP A 1 81 ? 52.043 -1.922 -95.217 1.00 93.62 81 ASP A CA 1
ATOM 631 C C . ASP A 1 81 ? 51.833 -0.966 -96.400 1.00 93.62 81 ASP A C 1
ATOM 633 O O . ASP A 1 81 ? 52.482 -1.092 -97.444 1.00 93.62 81 ASP A O 1
ATOM 637 N N . ILE A 1 82 ? 50.987 0.056 -96.220 1.00 92.69 82 ILE A N 1
ATOM 638 C CA . ILE A 1 82 ? 50.749 1.095 -97.232 1.00 92.69 82 ILE A CA 1
ATOM 639 C C . ILE A 1 82 ? 52.023 1.909 -97.494 1.00 92.69 82 ILE A C 1
ATOM 641 O O . ILE A 1 82 ? 52.358 2.173 -98.653 1.00 92.69 82 ILE A O 1
ATOM 645 N N . ALA A 1 83 ? 52.760 2.290 -96.447 1.00 92.56 83 ALA A N 1
ATOM 646 C CA . ALA A 1 83 ? 54.015 3.023 -96.588 1.00 92.56 83 ALA A CA 1
ATOM 647 C C . ALA A 1 83 ? 55.071 2.195 -97.340 1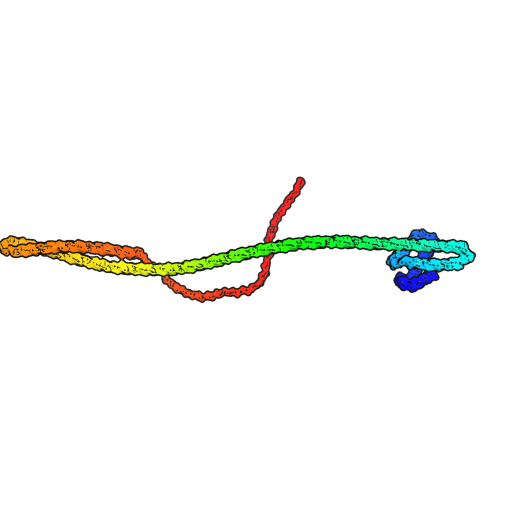.00 92.56 83 ALA A C 1
ATOM 649 O O . ALA A 1 83 ? 55.716 2.713 -98.256 1.00 92.56 83 ALA A O 1
ATOM 650 N N . ILE A 1 84 ? 55.210 0.906 -97.015 1.00 93.56 84 ILE A N 1
ATOM 651 C CA . ILE A 1 84 ? 56.115 -0.017 -97.714 1.00 93.56 84 ILE A CA 1
ATOM 652 C C . ILE A 1 84 ? 55.724 -0.119 -99.188 1.00 93.56 84 ILE A C 1
ATOM 654 O O . ILE A 1 84 ? 56.570 0.097 -100.056 1.00 93.56 84 ILE A O 1
ATOM 658 N N . ALA A 1 85 ? 54.449 -0.373 -99.495 1.00 93.19 85 ALA A N 1
ATOM 659 C CA . ALA A 1 85 ? 53.977 -0.493 -100.872 1.00 93.19 85 ALA A CA 1
ATOM 660 C C . ALA A 1 85 ? 54.243 0.779 -101.700 1.00 93.19 85 ALA A C 1
ATOM 662 O O . ALA A 1 85 ? 54.688 0.687 -102.849 1.00 93.19 85 ALA A O 1
ATOM 663 N N . ALA A 1 86 ? 54.031 1.959 -101.109 1.00 93.12 86 ALA A N 1
ATOM 664 C CA . ALA A 1 86 ? 54.209 3.252 -101.769 1.00 93.12 86 ALA A CA 1
ATOM 665 C C . ALA A 1 86 ? 55.685 3.647 -101.974 1.00 93.12 86 ALA A C 1
ATOM 667 O O . ALA A 1 86 ? 56.017 4.312 -102.958 1.00 93.12 86 ALA A O 1
ATOM 668 N N . TYR A 1 87 ? 56.582 3.249 -101.064 1.00 93.25 87 TYR A N 1
ATOM 669 C CA . TYR A 1 87 ? 57.980 3.700 -101.046 1.00 93.25 87 TYR A CA 1
ATOM 670 C C . TYR A 1 87 ? 59.014 2.573 -101.191 1.00 93.25 87 TYR A C 1
ATOM 672 O O . TYR A 1 87 ? 60.201 2.819 -100.972 1.00 93.25 87 TYR A O 1
ATOM 680 N N . LYS A 1 88 ? 58.608 1.371 -101.629 1.00 89.69 88 LYS A N 1
ATOM 681 C CA . LYS A 1 88 ? 59.471 0.174 -101.753 1.00 89.69 88 LYS A CA 1
ATOM 682 C C . LYS A 1 88 ? 60.782 0.384 -102.516 1.00 89.69 88 LYS A C 1
ATOM 684 O O . LYS A 1 88 ? 61.790 -0.220 -102.180 1.00 89.69 88 LYS A O 1
ATOM 689 N N . TRP A 1 89 ? 60.793 1.275 -103.508 1.00 93.62 89 TRP A N 1
ATOM 690 C CA . TRP A 1 89 ? 61.983 1.583 -104.316 1.00 93.62 89 TRP A CA 1
ATOM 691 C C . TRP A 1 89 ? 62.803 2.779 -103.793 1.00 93.62 89 TRP A C 1
ATOM 693 O O . TRP A 1 89 ? 63.746 3.214 -104.447 1.00 93.62 89 TRP A O 1
ATOM 703 N N . LYS A 1 90 ? 62.439 3.362 -102.640 1.00 94.00 90 LYS A N 1
ATOM 704 C CA . LYS A 1 90 ? 63.071 4.555 -102.043 1.00 94.00 90 LYS A CA 1
ATOM 705 C C . LYS A 1 90 ? 63.391 4.316 -100.555 1.00 94.00 90 LYS A C 1
ATOM 707 O O . LYS A 1 90 ? 62.745 4.924 -99.697 1.00 94.00 90 LYS A O 1
ATOM 712 N N . PRO A 1 91 ? 64.403 3.492 -100.222 1.00 90.12 91 PRO A N 1
ATOM 713 C CA . PRO A 1 91 ? 64.639 3.015 -98.852 1.00 90.12 91 PRO A CA 1
ATOM 714 C C . PRO A 1 91 ? 64.871 4.142 -97.832 1.00 90.12 91 PRO A C 1
ATOM 716 O O . PRO A 1 91 ? 64.307 4.112 -96.741 1.00 90.12 91 PRO A O 1
ATOM 719 N N . GLY A 1 92 ? 65.613 5.194 -98.198 1.00 92.94 92 GLY A N 1
ATOM 720 C CA . GLY A 1 92 ? 65.846 6.338 -97.304 1.00 92.94 92 GLY A CA 1
ATOM 721 C C . GLY A 1 92 ? 64.581 7.152 -96.993 1.00 92.94 92 GLY A C 1
ATOM 722 O O . GLY A 1 92 ? 64.409 7.624 -95.870 1.00 92.94 92 GLY A O 1
ATOM 723 N N . LYS A 1 93 ? 63.663 7.295 -97.962 1.00 92.69 93 LYS A N 1
ATOM 724 C CA . LYS A 1 93 ? 62.375 7.978 -97.746 1.00 92.69 93 LYS A CA 1
ATOM 725 C C . LYS A 1 93 ? 61.410 7.093 -96.954 1.00 92.69 93 LYS A C 1
ATOM 727 O O . LYS A 1 93 ? 60.743 7.603 -96.061 1.00 92.69 93 LYS A O 1
ATOM 732 N N . LEU A 1 94 ? 61.381 5.789 -97.242 1.00 93.75 94 LEU A N 1
ATOM 733 C CA . LEU A 1 94 ? 60.589 4.805 -96.501 1.00 93.75 94 LEU A CA 1
ATOM 734 C C . LEU A 1 94 ? 60.961 4.798 -95.013 1.00 93.75 94 LEU A C 1
ATOM 736 O O . LEU A 1 94 ? 60.079 4.937 -94.175 1.00 93.75 94 LEU A O 1
ATOM 740 N N . SER A 1 95 ? 62.256 4.730 -94.687 1.00 94.38 95 SER A N 1
ATOM 741 C CA . SER A 1 95 ? 62.731 4.750 -93.297 1.00 94.38 95 SER A CA 1
ATOM 742 C C . SER A 1 95 ? 62.256 5.995 -92.536 1.00 94.38 95 SER A C 1
ATOM 744 O O . SER A 1 95 ? 61.676 5.870 -91.460 1.00 94.38 95 SER A O 1
ATOM 746 N N . ARG A 1 96 ? 62.400 7.195 -93.120 1.00 94.19 96 ARG A N 1
ATOM 747 C CA . ARG A 1 96 ? 61.928 8.443 -92.489 1.00 94.19 96 ARG A CA 1
ATOM 748 C C . ARG A 1 96 ? 60.416 8.456 -92.263 1.00 94.19 96 ARG A C 1
ATOM 750 O O . ARG A 1 96 ? 59.968 8.936 -91.228 1.00 94.19 96 ARG A O 1
ATOM 757 N N . ILE A 1 97 ? 59.641 7.937 -93.217 1.00 93.31 97 ILE A N 1
ATOM 758 C CA . ILE A 1 97 ? 58.179 7.870 -93.106 1.00 93.31 97 ILE A CA 1
ATOM 759 C C . ILE A 1 97 ? 57.762 6.884 -92.020 1.00 93.31 97 ILE A C 1
ATOM 761 O O . ILE A 1 97 ? 56.906 7.229 -91.217 1.00 93.31 97 ILE A O 1
ATOM 765 N N . LEU A 1 98 ? 58.378 5.702 -91.949 1.00 94.19 98 LEU A N 1
ATOM 766 C CA . LEU A 1 98 ? 58.071 4.719 -90.907 1.00 94.19 98 LEU A CA 1
ATOM 767 C C . LEU A 1 98 ? 58.397 5.249 -89.507 1.00 94.19 98 LEU A C 1
ATOM 769 O O . LEU A 1 98 ? 57.600 5.067 -88.591 1.00 94.19 98 LEU A O 1
ATOM 773 N N . VAL A 1 99 ? 59.518 5.963 -89.348 1.00 94.50 99 VAL A N 1
ATOM 774 C CA . VAL A 1 99 ? 59.858 6.625 -88.078 1.00 94.50 99 VAL A CA 1
ATOM 775 C C . VAL A 1 99 ? 58.824 7.698 -87.730 1.00 94.50 99 VAL A C 1
ATOM 777 O O . VAL A 1 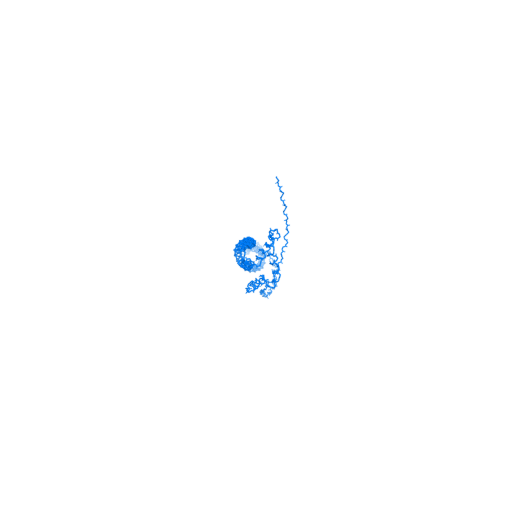99 ? 58.305 7.690 -86.620 1.00 94.50 99 VAL A O 1
ATOM 780 N N . ALA A 1 100 ? 58.473 8.586 -88.668 1.00 92.31 100 ALA A N 1
ATOM 781 C CA . ALA A 1 100 ? 57.478 9.633 -88.425 1.00 92.31 100 ALA A CA 1
ATOM 782 C C . ALA A 1 100 ? 56.089 9.058 -88.093 1.00 92.31 100 ALA A C 1
ATOM 784 O O . ALA A 1 100 ? 55.425 9.545 -87.181 1.00 92.31 100 ALA A O 1
ATOM 785 N N . LEU A 1 101 ? 55.679 7.999 -88.798 1.00 93.50 101 LEU A N 1
ATOM 786 C CA . LEU A 1 101 ? 54.432 7.276 -88.572 1.00 93.50 101 LEU A CA 1
ATOM 787 C C . LEU A 1 101 ? 54.395 6.677 -87.164 1.00 93.50 101 LEU A C 1
ATOM 789 O O . LEU A 1 101 ? 53.458 6.934 -86.414 1.00 93.50 101 LEU A O 1
ATOM 793 N N . ASN A 1 102 ? 55.427 5.913 -86.798 1.00 93.88 102 ASN A N 1
ATOM 794 C CA . ASN A 1 102 ? 55.509 5.279 -85.491 1.00 93.88 102 ASN A CA 1
ATOM 795 C C . ASN A 1 102 ? 55.523 6.323 -84.371 1.00 93.88 102 ASN A C 1
ATOM 797 O O . ASN A 1 102 ? 54.760 6.198 -83.421 1.00 93.88 102 ASN A O 1
ATOM 801 N N . THR A 1 103 ? 56.328 7.380 -84.501 1.00 93.56 103 THR A N 1
ATOM 802 C CA . THR A 1 103 ? 56.382 8.451 -83.500 1.00 93.56 103 THR A CA 1
ATOM 803 C C . THR A 1 103 ? 55.034 9.155 -83.352 1.00 93.56 103 THR A C 1
ATOM 805 O O . THR A 1 103 ? 54.567 9.304 -82.231 1.00 93.56 103 THR A O 1
ATOM 808 N N . ALA A 1 104 ? 54.367 9.543 -84.444 1.00 92.06 104 ALA A N 1
ATOM 809 C CA . ALA A 1 104 ? 53.070 10.220 -84.363 1.00 92.06 104 ALA A CA 1
ATOM 810 C C . ALA A 1 104 ? 51.996 9.335 -83.708 1.00 92.06 104 ALA A C 1
ATOM 812 O O . ALA A 1 104 ? 51.302 9.776 -82.795 1.00 92.06 104 ALA A O 1
ATOM 813 N N . VAL A 1 105 ? 51.898 8.073 -84.137 1.00 93.25 105 VAL A N 1
ATOM 814 C CA . VAL A 1 105 ? 50.918 7.106 -83.619 1.00 93.25 105 VAL A CA 1
ATOM 815 C C . VAL A 1 105 ? 51.175 6.793 -82.141 1.00 93.25 105 VAL A C 1
ATOM 817 O O . VAL A 1 105 ? 50.231 6.762 -81.355 1.00 93.25 105 VAL A O 1
ATOM 820 N N . MET A 1 106 ? 52.435 6.580 -81.748 1.00 93.44 106 MET A N 1
ATOM 821 C CA . MET A 1 106 ? 52.791 6.293 -80.354 1.00 93.44 106 MET A CA 1
ATOM 822 C C . MET A 1 106 ? 52.556 7.501 -79.442 1.00 93.44 106 MET A C 1
ATOM 824 O O . MET A 1 106 ? 52.024 7.327 -78.351 1.00 93.44 106 MET A O 1
ATOM 828 N N . THR A 1 107 ? 52.889 8.715 -79.890 1.00 92.38 107 THR A N 1
ATOM 829 C CA . THR A 1 107 ? 52.656 9.943 -79.112 1.00 92.38 107 THR A CA 1
ATOM 830 C C . THR A 1 107 ? 51.164 10.218 -78.910 1.00 92.38 107 THR A C 1
ATOM 832 O O . THR A 1 107 ? 50.746 10.551 -77.806 1.00 92.38 107 THR A O 1
ATOM 835 N N . ASP A 1 108 ? 50.338 10.058 -79.946 1.00 93.38 108 ASP A N 1
ATOM 836 C CA . ASP A 1 108 ? 48.881 10.221 -79.830 1.00 93.38 108 ASP A CA 1
ATOM 837 C C . ASP A 1 108 ? 48.267 9.204 -78.854 1.00 93.38 108 ASP A C 1
ATOM 839 O O . ASP A 1 108 ? 47.451 9.553 -77.995 1.00 93.38 108 ASP A O 1
ATOM 843 N N . MET A 1 109 ? 48.719 7.950 -78.941 1.00 93.75 109 MET A N 1
ATOM 844 C CA . MET A 1 109 ? 48.308 6.887 -78.030 1.00 93.75 109 MET A CA 1
ATOM 845 C C . MET A 1 109 ? 48.683 7.201 -76.574 1.00 93.75 109 MET A C 1
ATOM 847 O O . MET A 1 109 ? 47.839 7.052 -75.691 1.00 93.75 109 MET A O 1
ATOM 851 N N . ASP A 1 110 ? 49.918 7.646 -76.325 1.00 93.44 110 ASP A N 1
ATOM 852 C CA . ASP A 1 110 ? 50.419 7.994 -74.989 1.00 93.44 110 ASP A CA 1
ATOM 853 C C . ASP A 1 110 ? 49.606 9.125 -74.341 1.00 93.44 110 ASP A C 1
ATOM 855 O O . ASP A 1 110 ? 49.140 8.998 -73.204 1.00 93.44 110 ASP A O 1
ATOM 859 N N . LEU A 1 111 ? 49.333 10.195 -75.093 1.00 92.62 111 LEU A N 1
ATOM 860 C CA . LEU A 1 111 ? 48.531 11.319 -74.611 1.00 92.62 111 LEU A CA 1
ATOM 861 C C . LEU A 1 111 ? 47.092 10.893 -74.270 1.00 92.62 111 LEU A C 1
ATOM 863 O O . LEU A 1 111 ? 46.557 11.276 -73.226 1.00 92.62 111 LEU A O 1
ATOM 867 N N . ALA A 1 112 ? 46.461 10.072 -75.112 1.00 92.31 112 ALA A N 1
ATOM 868 C CA . ALA A 1 112 ? 45.105 9.590 -74.863 1.00 92.31 112 ALA A CA 1
ATOM 869 C C . ALA A 1 112 ? 45.026 8.642 -73.651 1.00 92.31 112 ALA A C 1
ATOM 871 O O . ALA A 1 112 ? 44.082 8.729 -72.857 1.00 92.31 112 ALA A O 1
ATOM 872 N N . ILE A 1 113 ? 46.018 7.757 -73.482 1.00 93.12 113 ILE A N 1
ATOM 873 C CA . ILE A 1 113 ? 46.108 6.847 -72.331 1.00 93.12 113 ILE A CA 1
ATOM 874 C C . ILE A 1 113 ? 46.370 7.627 -71.041 1.00 93.12 113 ILE A C 1
ATOM 876 O O . ILE A 1 113 ? 45.754 7.318 -70.021 1.00 93.12 113 ILE A O 1
ATOM 880 N N . SER A 1 114 ? 47.215 8.656 -71.078 1.00 93.81 114 SER A N 1
ATOM 881 C CA . SER A 1 114 ? 47.478 9.515 -69.918 1.00 93.81 114 SER A CA 1
ATOM 882 C C . SER A 1 114 ? 46.187 10.171 -69.411 1.00 93.81 114 SER A C 1
ATOM 884 O O . SER A 1 114 ? 45.832 10.031 -68.241 1.00 93.81 114 SER A O 1
ATOM 886 N N . VAL A 1 115 ? 45.387 10.759 -70.312 1.00 93.50 115 VAL A N 1
ATOM 887 C CA . VAL A 1 115 ? 44.076 11.337 -69.956 1.00 93.50 115 VAL A CA 1
ATOM 888 C C . VAL A 1 115 ? 43.107 10.286 -69.399 1.00 93.50 115 VAL A C 1
ATOM 890 O O . VAL A 1 115 ? 42.353 10.566 -68.463 1.00 93.50 115 VAL A O 1
ATOM 893 N N . TYR A 1 116 ? 43.104 9.074 -69.961 1.00 92.69 116 TYR A N 1
ATOM 894 C CA . TYR A 1 116 ? 42.298 7.963 -69.451 1.00 92.69 116 TYR A CA 1
ATOM 895 C C . TYR A 1 116 ? 42.680 7.612 -68.003 1.00 92.69 116 TYR A C 1
ATOM 897 O O . TYR A 1 116 ? 41.803 7.459 -67.149 1.00 92.69 116 TYR A O 1
ATOM 905 N N . GLN A 1 117 ? 43.980 7.487 -67.720 1.00 91.88 117 GLN A N 1
ATOM 906 C CA . GLN A 1 117 ? 44.488 7.107 -66.401 1.00 91.88 117 GLN A CA 1
ATOM 907 C C . GLN A 1 117 ? 44.162 8.163 -65.342 1.00 91.88 117 GLN A C 1
ATOM 909 O O . GLN A 1 117 ? 43.656 7.809 -64.273 1.00 91.88 117 GLN A O 1
ATOM 914 N N . ASP A 1 118 ? 44.346 9.445 -65.660 1.00 93.44 118 ASP A N 1
ATOM 915 C CA . ASP A 1 118 ? 43.993 10.555 -64.770 1.00 93.44 118 ASP A CA 1
ATOM 916 C C . ASP A 1 118 ? 42.500 10.543 -64.419 1.00 93.44 118 ASP A C 1
ATOM 918 O O . ASP A 1 118 ? 42.109 10.684 -63.256 1.00 93.44 118 ASP A O 1
ATOM 922 N N . ALA A 1 119 ? 41.642 10.310 -65.416 1.00 91.25 119 ALA A N 1
ATOM 923 C CA . ALA A 1 119 ? 40.201 10.239 -65.212 1.00 91.25 119 ALA A CA 1
ATOM 924 C C . ALA A 1 119 ? 39.788 9.051 -64.326 1.00 91.25 119 ALA A C 1
ATOM 926 O O . ALA A 1 119 ? 38.887 9.188 -63.490 1.00 91.25 119 ALA A O 1
ATOM 927 N N . LEU A 1 120 ? 40.454 7.903 -64.478 1.00 90.50 120 LEU A N 1
ATOM 928 C CA . LEU A 1 120 ? 40.233 6.717 -63.653 1.00 90.50 120 LEU A CA 1
ATOM 929 C C . LEU A 1 120 ? 40.654 6.950 -62.194 1.00 90.50 120 LEU A C 1
ATOM 931 O O . LEU A 1 120 ? 39.922 6.574 -61.273 1.00 90.50 120 LEU A O 1
ATOM 935 N N . LEU A 1 121 ? 41.812 7.578 -61.970 1.00 92.44 121 LEU A N 1
ATOM 936 C CA . LEU A 1 121 ? 42.305 7.917 -60.632 1.00 92.44 121 LEU A CA 1
ATOM 937 C C . LEU A 1 121 ? 41.383 8.922 -59.934 1.00 92.44 121 LEU A C 1
ATOM 939 O O . LEU A 1 121 ? 40.984 8.686 -58.791 1.00 92.44 121 LEU A O 1
ATOM 943 N N . ALA A 1 122 ? 40.965 9.977 -60.636 1.00 92.38 122 ALA A N 1
ATOM 944 C CA . ALA A 1 122 ? 40.039 10.972 -60.103 1.00 92.38 122 ALA A CA 1
ATOM 945 C C . ALA A 1 122 ? 38.683 10.356 -59.710 1.00 92.38 122 ALA A C 1
ATOM 947 O O . ALA A 1 122 ? 38.103 10.705 -58.680 1.00 92.38 122 ALA A O 1
ATOM 948 N N . ASP A 1 123 ? 38.159 9.413 -60.499 1.00 90.44 123 ASP A N 1
ATOM 949 C CA . ASP A 1 123 ? 36.914 8.721 -60.160 1.00 90.44 123 ASP A CA 1
ATOM 950 C C . ASP A 1 123 ? 37.049 7.806 -58.931 1.00 90.44 123 ASP A C 1
ATOM 952 O O . ASP A 1 123 ? 36.166 7.782 -58.067 1.00 90.44 123 ASP A O 1
ATOM 956 N N . ARG A 1 124 ? 38.174 7.089 -58.810 1.00 91.12 124 ARG A N 1
ATOM 957 C CA . ARG A 1 124 ? 38.482 6.286 -57.617 1.00 91.12 124 ARG A CA 1
ATOM 958 C C . ARG A 1 124 ? 38.588 7.155 -56.367 1.00 91.12 124 ARG A C 1
ATOM 960 O O . ARG A 1 124 ? 37.959 6.827 -55.366 1.00 91.12 124 ARG A O 1
ATOM 967 N N . GLN A 1 125 ? 39.296 8.282 -56.440 1.00 94.56 125 GLN A N 1
ATOM 968 C CA . GLN A 1 125 ? 39.414 9.232 -55.329 1.00 94.56 125 GLN A CA 1
ATOM 969 C C . GLN A 1 125 ? 38.048 9.783 -54.905 1.00 94.56 125 GLN A C 1
ATOM 971 O O . GLN A 1 125 ? 37.715 9.748 -53.724 1.00 94.56 125 GLN A O 1
ATOM 976 N N . ARG A 1 126 ? 37.201 10.206 -55.855 1.00 93.56 126 ARG A N 1
ATOM 977 C CA . ARG A 1 126 ? 35.838 10.679 -55.545 1.00 93.56 126 ARG A CA 1
ATOM 978 C C . ARG A 1 126 ? 34.968 9.610 -54.892 1.00 93.56 126 ARG A C 1
ATOM 980 O O . ARG A 1 126 ? 34.135 9.928 -54.049 1.00 93.56 126 ARG A O 1
ATOM 987 N N . ARG A 1 127 ? 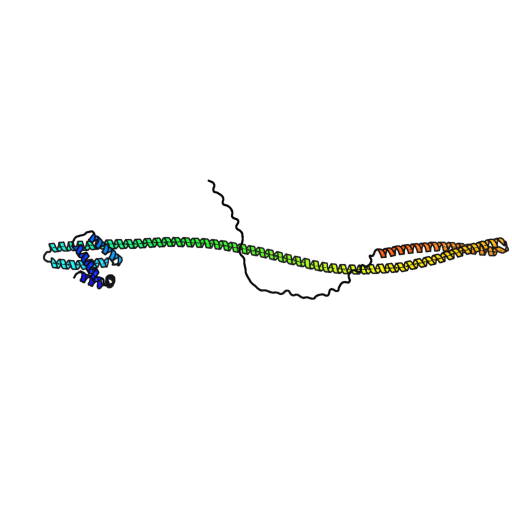35.102 8.345 -55.300 1.00 93.00 127 ARG A N 1
ATOM 988 C CA . ARG A 1 127 ? 34.398 7.231 -54.645 1.00 93.00 127 ARG A CA 1
ATOM 989 C C . ARG A 1 127 ? 34.921 6.985 -53.235 1.00 93.00 127 ARG A C 1
ATOM 991 O O . ARG A 1 127 ? 34.114 6.772 -52.340 1.00 93.00 127 ARG A O 1
ATOM 998 N N . GLN A 1 128 ? 36.234 7.050 -53.041 1.00 95.44 128 GLN A N 1
ATOM 999 C CA . GLN A 1 128 ? 36.854 6.879 -51.733 1.00 95.44 128 GLN A CA 1
ATOM 1000 C C . GLN A 1 128 ? 36.436 7.980 -50.752 1.00 95.44 128 GLN A C 1
ATOM 1002 O O . GLN A 1 128 ? 36.045 7.650 -49.639 1.00 95.44 128 GLN A O 1
ATOM 1007 N N . ILE A 1 129 ? 36.444 9.250 -51.173 1.00 96.88 129 ILE A N 1
ATOM 1008 C CA . ILE A 1 129 ? 35.998 10.381 -50.342 1.00 96.88 129 ILE A CA 1
ATOM 1009 C C . ILE A 1 129 ? 34.533 10.196 -49.936 1.00 96.88 129 ILE A C 1
ATOM 1011 O O . ILE A 1 129 ? 34.235 10.182 -48.749 1.00 96.88 129 ILE A O 1
ATOM 1015 N N . ARG A 1 130 ? 33.638 9.926 -50.898 1.00 96.25 130 ARG A N 1
ATOM 1016 C CA . ARG A 1 130 ? 32.214 9.688 -50.599 1.00 96.25 130 ARG A CA 1
ATOM 1017 C C . ARG A 1 130 ? 31.989 8.517 -49.643 1.00 96.25 130 ARG A C 1
ATOM 1019 O O . ARG A 1 130 ? 31.089 8.567 -48.816 1.00 96.25 130 ARG A O 1
ATOM 1026 N N . MET A 1 131 ? 32.785 7.454 -49.767 1.00 95.88 131 MET A N 1
ATOM 1027 C CA . MET A 1 131 ? 32.711 6.315 -48.852 1.00 95.88 131 MET A CA 1
ATOM 1028 C C . MET A 1 131 ? 33.180 6.703 -47.446 1.00 95.88 131 MET A C 1
ATOM 1030 O O . MET A 1 131 ? 32.538 6.334 -46.472 1.00 95.88 131 MET A O 1
ATOM 1034 N N . GLN A 1 132 ? 34.280 7.450 -47.332 1.00 96.94 132 GLN A N 1
ATOM 1035 C CA . GLN A 1 132 ? 34.799 7.915 -46.044 1.00 96.94 132 GLN A CA 1
ATOM 1036 C C . GLN A 1 132 ? 33.818 8.859 -45.342 1.00 96.94 132 GLN A C 1
ATOM 1038 O O . GLN A 1 132 ? 33.591 8.692 -44.148 1.00 96.94 132 GLN A O 1
ATOM 1043 N N . GLU A 1 133 ? 33.202 9.785 -46.078 1.00 97.12 133 GLU A N 1
ATOM 1044 C CA . GLU A 1 133 ? 32.150 10.672 -45.564 1.00 97.12 133 GLU A CA 1
ATOM 1045 C C . GLU A 1 133 ? 30.946 9.865 -45.062 1.00 97.12 133 GLU A C 1
ATOM 1047 O O . GLU A 1 133 ? 30.547 10.017 -43.914 1.00 97.12 133 GLU A O 1
ATOM 1052 N N . ALA A 1 134 ? 30.439 8.918 -45.861 1.00 96.81 134 ALA A N 1
ATOM 1053 C CA . ALA A 1 134 ? 29.310 8.080 -45.457 1.00 96.81 134 ALA A CA 1
ATOM 1054 C C . ALA A 1 134 ? 29.608 7.213 -44.218 1.00 96.81 134 ALA A C 1
ATOM 1056 O O . ALA A 1 134 ? 28.732 7.012 -43.380 1.00 96.81 134 ALA A O 1
ATOM 1057 N N . ILE A 1 135 ? 30.837 6.695 -44.090 1.00 97.50 135 ILE A N 1
ATOM 1058 C CA . ILE A 1 135 ? 31.271 5.941 -42.903 1.00 97.50 135 ILE A CA 1
ATOM 1059 C C . ILE A 1 135 ? 31.339 6.862 -41.680 1.00 97.50 135 ILE A C 1
ATOM 1061 O O . ILE A 1 135 ? 30.900 6.459 -40.606 1.00 97.50 135 ILE A O 1
ATOM 1065 N N . ALA A 1 136 ? 31.875 8.077 -41.827 1.00 97.44 136 ALA A N 1
ATOM 1066 C CA . ALA A 1 136 ? 31.977 9.039 -40.733 1.00 97.44 136 ALA A CA 1
ATOM 1067 C C . ALA A 1 136 ? 30.595 9.499 -40.242 1.00 97.44 136 ALA A C 1
ATOM 1069 O O . ALA A 1 136 ? 30.359 9.545 -39.035 1.00 97.44 136 ALA A O 1
ATOM 1070 N N . ASP A 1 137 ? 29.671 9.771 -41.165 1.00 97.62 137 ASP A N 1
ATOM 1071 C CA . ASP A 1 137 ? 28.290 10.129 -40.834 1.00 97.62 137 ASP A CA 1
ATOM 1072 C C . ASP A 1 137 ? 27.584 8.975 -40.106 1.00 97.62 137 ASP A C 1
ATOM 1074 O O . ASP A 1 137 ? 26.979 9.180 -39.052 1.00 97.62 137 ASP A O 1
ATOM 1078 N N . PHE A 1 138 ? 27.733 7.743 -40.606 1.00 97.25 138 PHE A N 1
ATOM 1079 C CA . PHE A 1 138 ? 27.182 6.549 -39.964 1.00 97.25 138 PHE A CA 1
ATOM 1080 C C . PHE A 1 138 ? 27.732 6.339 -38.544 1.00 97.25 138 PHE A C 1
ATOM 1082 O O . PHE A 1 138 ? 26.962 6.078 -37.620 1.00 97.25 138 PHE A O 1
ATOM 1089 N N . ASP A 1 139 ? 29.047 6.479 -38.346 1.00 97.69 139 ASP A N 1
ATOM 1090 C CA . ASP A 1 139 ? 29.681 6.358 -37.026 1.00 97.69 139 ASP A CA 1
ATOM 1091 C C . ASP A 1 139 ? 29.151 7.414 -36.038 1.00 97.69 139 ASP A C 1
ATOM 1093 O O . ASP A 1 139 ? 28.839 7.107 -34.879 1.00 97.69 139 ASP A O 1
ATOM 1097 N N . GLY A 1 140 ? 28.955 8.646 -36.518 1.00 97.81 140 GLY A N 1
ATOM 1098 C CA . GLY A 1 140 ? 28.344 9.731 -35.755 1.00 97.81 140 GLY A CA 1
ATOM 1099 C C . GLY A 1 140 ? 26.906 9.421 -35.329 1.00 97.81 140 GLY A C 1
ATOM 1100 O O . GLY A 1 140 ? 26.572 9.537 -34.145 1.00 97.81 140 GLY A O 1
ATOM 1101 N N . GLU A 1 141 ? 26.062 8.983 -36.265 1.00 97.94 141 GLU A N 1
ATOM 1102 C CA . GLU A 1 141 ? 24.664 8.629 -35.990 1.00 97.94 141 GLU A CA 1
ATOM 1103 C C . GLU A 1 141 ? 24.546 7.454 -35.010 1.00 97.94 141 GLU A C 1
ATOM 1105 O O . GLU A 1 141 ? 23.785 7.529 -34.038 1.00 97.94 141 GLU A O 1
ATOM 1110 N N . VAL A 1 142 ? 25.340 6.396 -35.205 1.00 98.19 142 VAL A N 1
ATOM 1111 C CA . VAL A 1 142 ? 25.369 5.230 -34.309 1.00 98.19 142 VAL A CA 1
ATOM 1112 C C . VAL A 1 142 ? 25.820 5.634 -32.908 1.00 98.19 142 VAL A C 1
ATOM 1114 O O . VAL A 1 142 ? 25.194 5.238 -31.922 1.00 98.19 142 VAL A O 1
ATOM 1117 N N . THR A 1 143 ? 26.849 6.475 -32.791 1.00 98.25 143 THR A N 1
ATOM 1118 C CA . THR A 1 143 ? 27.329 6.967 -31.494 1.00 98.25 143 THR A CA 1
ATOM 1119 C C . THR A 1 143 ? 26.250 7.752 -30.745 1.00 98.25 143 THR A C 1
ATOM 1121 O O . THR A 1 143 ? 26.082 7.577 -29.534 1.00 98.25 143 THR A O 1
ATOM 1124 N N . ILE A 1 144 ? 25.494 8.608 -31.440 1.00 97.88 144 ILE A N 1
ATOM 1125 C CA . ILE A 1 144 ? 24.386 9.362 -30.834 1.00 97.88 144 ILE A CA 1
ATOM 1126 C C . ILE A 1 144 ? 23.273 8.410 -30.379 1.00 97.88 144 ILE A C 1
ATOM 1128 O O . ILE A 1 144 ? 22.797 8.525 -29.246 1.00 97.88 144 ILE A O 1
ATOM 1132 N N . ALA A 1 145 ? 22.890 7.446 -31.219 1.00 97.75 145 ALA A N 1
ATOM 1133 C CA . ALA A 1 145 ? 21.846 6.475 -30.900 1.00 97.75 145 ALA A CA 1
ATOM 1134 C C . ALA A 1 145 ? 22.210 5.606 -29.684 1.00 97.75 145 ALA A C 1
ATOM 1136 O O . ALA A 1 145 ? 21.386 5.426 -28.785 1.00 97.75 145 ALA A O 1
ATOM 1137 N N . LEU A 1 146 ? 23.454 5.122 -29.608 1.00 98.06 146 LEU A N 1
ATOM 1138 C CA . LEU A 1 146 ? 23.937 4.326 -28.478 1.00 98.06 146 LEU A CA 1
ATOM 1139 C C . LEU A 1 146 ? 23.958 5.131 -27.174 1.00 98.06 146 LEU A C 1
ATOM 1141 O O . LEU A 1 146 ? 23.518 4.624 -26.145 1.00 98.06 146 LEU A O 1
ATOM 1145 N N . LYS A 1 147 ? 24.380 6.403 -27.207 1.00 97.88 147 LYS A N 1
ATOM 1146 C CA . LYS A 1 147 ? 24.324 7.288 -26.027 1.00 97.88 147 LYS A CA 1
ATOM 1147 C C . LYS A 1 147 ? 22.891 7.534 -25.552 1.00 97.88 147 LYS A C 1
ATOM 1149 O O . LYS A 1 147 ? 22.634 7.548 -24.349 1.00 97.88 147 LYS A O 1
ATOM 1154 N N . ALA A 1 148 ? 21.950 7.713 -26.477 1.00 97.50 148 ALA A N 1
ATOM 1155 C CA . ALA A 1 148 ? 20.539 7.875 -26.135 1.00 97.50 148 ALA A CA 1
ATOM 1156 C C . ALA A 1 148 ? 19.945 6.595 -25.514 1.00 97.50 148 ALA A C 1
ATOM 1158 O O . ALA A 1 148 ? 19.171 6.668 -24.552 1.00 97.50 148 ALA A O 1
ATOM 1159 N N . LEU A 1 149 ? 20.329 5.424 -26.032 1.00 97.81 149 LEU A N 1
ATOM 1160 C CA . LEU A 1 149 ? 19.918 4.124 -25.502 1.00 97.81 149 LEU A CA 1
ATOM 1161 C C . LEU A 1 149 ? 20.487 3.868 -24.098 1.00 97.81 149 LEU A C 1
ATOM 1163 O O . LEU A 1 149 ? 19.753 3.414 -23.217 1.00 97.81 149 LEU A O 1
ATOM 1167 N N . ASP A 1 150 ? 21.758 4.198 -23.875 1.00 97.81 150 ASP A N 1
ATOM 1168 C CA . ASP A 1 150 ? 22.419 4.088 -22.572 1.00 97.81 150 ASP A CA 1
ATOM 1169 C C . ASP A 1 150 ? 21.729 4.969 -21.515 1.00 97.81 150 ASP A C 1
ATOM 1171 O O . ASP A 1 150 ? 21.289 4.479 -20.471 1.00 97.81 150 ASP A O 1
ATOM 1175 N N . GLY A 1 151 ? 21.482 6.245 -21.838 1.00 97.50 151 GLY A N 1
ATOM 1176 C CA . GLY A 1 151 ? 20.759 7.161 -20.950 1.00 97.50 151 GLY A CA 1
ATOM 1177 C C . GLY A 1 151 ? 19.324 6.709 -20.640 1.00 97.50 151 GLY A C 1
ATOM 1178 O O . GLY A 1 151 ? 18.855 6.819 -19.499 1.00 97.50 151 GLY A O 1
ATOM 1179 N N . SER A 1 152 ? 18.628 6.142 -21.630 1.00 97.94 152 SER A N 1
ATOM 1180 C CA . SER A 1 152 ? 17.284 5.580 -21.442 1.00 97.94 152 SER A CA 1
ATOM 1181 C C . SER A 1 152 ? 17.306 4.353 -20.527 1.00 97.94 152 SER A C 1
ATOM 1183 O O . SER A 1 152 ? 16.458 4.228 -19.642 1.00 97.94 152 SER A O 1
ATOM 1185 N N . SER A 1 153 ? 18.304 3.482 -20.686 1.00 98.00 153 SER A N 1
ATOM 1186 C CA . SER A 1 153 ? 18.490 2.283 -19.861 1.00 98.00 153 SER A CA 1
ATOM 1187 C C . SER A 1 153 ? 18.801 2.642 -18.407 1.00 98.00 153 SER A C 1
ATOM 1189 O O . SER A 1 153 ? 18.188 2.087 -17.492 1.00 98.00 153 SER A O 1
ATOM 1191 N N . HIS A 1 154 ? 19.661 3.638 -18.178 1.00 97.75 154 HIS A N 1
ATOM 1192 C CA . HIS A 1 154 ? 19.930 4.178 -16.843 1.00 97.75 154 HIS A CA 1
ATOM 1193 C C . HIS A 1 154 ? 18.668 4.744 -16.176 1.00 97.75 154 HIS A C 1
ATOM 1195 O O . HIS A 1 154 ? 18.390 4.448 -15.011 1.00 97.75 154 HIS A O 1
ATOM 1201 N N . THR A 1 155 ? 17.872 5.515 -16.921 1.00 97.81 155 THR A N 1
ATOM 1202 C CA . THR A 1 155 ? 16.607 6.081 -16.426 1.00 97.81 155 THR A CA 1
ATOM 1203 C C . THR A 1 155 ? 15.600 4.983 -16.073 1.00 97.81 155 THR A C 1
ATOM 1205 O O . THR A 1 155 ? 14.942 5.052 -15.030 1.00 97.81 155 THR A O 1
ATOM 1208 N N . LEU A 1 156 ? 15.501 3.941 -16.903 1.00 97.88 156 LEU A N 1
ATOM 1209 C CA . LEU A 1 156 ? 14.624 2.798 -16.660 1.00 97.88 156 LEU A CA 1
ATOM 1210 C C . LEU A 1 156 ? 15.064 2.010 -15.419 1.00 97.88 156 LEU A C 1
ATOM 1212 O O . LEU A 1 156 ? 14.223 1.688 -14.582 1.00 97.88 156 LEU A O 1
ATOM 1216 N N . GLY A 1 157 ? 16.369 1.784 -15.246 1.00 98.00 157 GLY A N 1
ATOM 1217 C CA . GLY A 1 157 ? 16.933 1.149 -14.053 1.00 98.00 157 GLY A CA 1
ATOM 1218 C C . GLY A 1 157 ? 16.653 1.941 -12.771 1.00 98.00 157 GLY A C 1
ATOM 1219 O O . GLY A 1 157 ? 16.177 1.381 -11.784 1.00 98.00 157 GLY A O 1
ATOM 1220 N N . ALA A 1 158 ? 16.857 3.261 -12.796 1.00 97.94 158 ALA A N 1
ATOM 1221 C CA . ALA A 1 158 ? 16.533 4.132 -11.665 1.00 97.94 158 ALA A CA 1
ATOM 1222 C C . ALA A 1 158 ? 15.031 4.107 -11.330 1.00 97.94 158 ALA A C 1
ATOM 1224 O O . ALA A 1 158 ? 14.650 4.023 -10.161 1.00 97.94 158 ALA A O 1
ATOM 1225 N N . THR A 1 159 ? 14.174 4.119 -12.354 1.00 98.00 159 THR A N 1
ATOM 1226 C CA . THR A 1 159 ? 12.715 4.046 -12.187 1.00 98.00 159 THR A CA 1
ATOM 1227 C C . THR A 1 159 ? 12.283 2.702 -11.598 1.00 98.00 159 THR A C 1
ATOM 1229 O O . THR A 1 159 ? 11.463 2.673 -10.683 1.00 98.00 159 THR A O 1
ATOM 1232 N N . ALA A 1 160 ? 12.856 1.593 -12.073 1.00 98.19 160 ALA A N 1
ATOM 1233 C CA . ALA A 1 160 ? 12.578 0.255 -11.556 1.00 98.19 160 ALA A CA 1
ATOM 1234 C C . ALA A 1 160 ? 12.989 0.114 -10.080 1.00 98.19 160 ALA A C 1
ATOM 1236 O O . ALA A 1 160 ? 12.203 -0.386 -9.277 1.00 98.19 160 ALA A O 1
ATOM 1237 N N . ASN A 1 161 ? 14.161 0.634 -9.699 1.00 98.19 161 ASN A N 1
ATOM 1238 C CA . ASN A 1 161 ? 14.605 0.657 -8.302 1.00 98.19 161 ASN A CA 1
ATOM 1239 C C . ASN A 1 161 ? 13.677 1.506 -7.419 1.00 98.19 161 ASN A C 1
ATOM 1241 O O . ASN A 1 161 ? 13.318 1.092 -6.318 1.00 98.19 161 ASN A O 1
ATOM 1245 N N . GLY A 1 162 ? 13.229 2.665 -7.914 1.00 98.44 162 GLY A N 1
ATOM 1246 C CA . GLY A 1 162 ? 12.240 3.491 -7.219 1.00 98.44 162 GLY A CA 1
ATOM 1247 C C . GLY A 1 162 ? 10.891 2.783 -7.040 1.00 98.44 162 GLY A C 1
ATOM 1248 O O . GLY A 1 162 ? 10.290 2.855 -5.970 1.00 98.44 162 GLY A O 1
ATOM 1249 N N . LEU A 1 163 ? 10.425 2.053 -8.058 1.00 97.88 163 LEU A N 1
ATOM 1250 C CA . LEU A 1 163 ? 9.209 1.239 -7.972 1.00 97.88 163 LEU A CA 1
ATOM 1251 C C . LEU A 1 163 ? 9.345 0.105 -6.950 1.00 97.88 163 LEU A C 1
ATOM 1253 O O . LEU A 1 163 ? 8.411 -0.111 -6.178 1.00 97.88 163 LEU A O 1
ATOM 1257 N N . ALA A 1 164 ? 10.492 -0.577 -6.909 1.00 98.25 164 ALA A N 1
ATOM 1258 C CA . ALA A 1 164 ? 10.763 -1.623 -5.925 1.00 98.25 164 ALA A CA 1
ATOM 1259 C C . ALA A 1 164 ? 10.734 -1.067 -4.491 1.00 98.25 164 ALA A C 1
ATOM 1261 O O . ALA A 1 164 ? 10.008 -1.588 -3.646 1.00 98.25 164 ALA A O 1
ATOM 1262 N N . ALA A 1 165 ? 11.416 0.056 -4.242 1.00 98.31 165 ALA A N 1
ATOM 1263 C CA . ALA A 1 165 ? 11.406 0.719 -2.937 1.00 98.31 165 ALA A CA 1
ATOM 1264 C C . ALA A 1 165 ? 9.990 1.153 -2.508 1.00 98.31 165 ALA A C 1
ATOM 1266 O O . ALA A 1 165 ? 9.590 0.953 -1.360 1.00 98.31 165 ALA A O 1
ATOM 1267 N N . ASN A 1 166 ? 9.196 1.696 -3.438 1.00 98.44 166 ASN A N 1
ATOM 1268 C CA . ASN A 1 166 ? 7.804 2.069 -3.171 1.00 98.44 166 ASN A CA 1
ATOM 1269 C C . ASN A 1 166 ? 6.918 0.850 -2.865 1.00 98.44 166 ASN A C 1
ATOM 1271 O O . ASN A 1 166 ? 6.027 0.936 -2.017 1.00 98.44 166 ASN A O 1
ATOM 1275 N N . ALA A 1 167 ? 7.141 -0.282 -3.537 1.00 98.38 167 ALA A N 1
ATOM 1276 C CA . ALA A 1 167 ? 6.408 -1.520 -3.282 1.00 98.38 167 ALA A CA 1
ATOM 1277 C C . ALA A 1 167 ? 6.739 -2.107 -1.898 1.00 98.38 167 ALA A C 1
ATOM 1279 O O . ALA A 1 167 ? 5.833 -2.536 -1.177 1.00 98.38 167 ALA A O 1
ATOM 1280 N N . GLU A 1 168 ? 8.010 -2.070 -1.492 1.00 98.38 168 GLU A N 1
ATOM 1281 C CA . GLU A 1 168 ? 8.431 -2.463 -0.143 1.00 98.38 168 GLU A CA 1
ATOM 1282 C C . GLU A 1 168 ? 7.808 -1.568 0.931 1.00 98.38 168 GLU A C 1
ATOM 1284 O O . GLU A 1 168 ? 7.275 -2.069 1.922 1.00 98.38 168 GLU A O 1
ATOM 1289 N N . GLU A 1 169 ? 7.815 -0.248 0.726 1.00 98.38 169 GLU A N 1
ATOM 1290 C CA . GLU A 1 169 ? 7.189 0.697 1.654 1.00 98.38 169 GLU A CA 1
ATOM 1291 C C . GLU A 1 169 ? 5.676 0.478 1.751 1.00 98.38 169 GLU A C 1
ATOM 1293 O O . GLU A 1 169 ? 5.129 0.401 2.850 1.00 98.38 169 GLU A O 1
ATOM 1298 N N . THR A 1 170 ? 5.004 0.273 0.617 1.00 98.38 170 THR A N 1
ATOM 1299 C CA . THR A 1 170 ? 3.570 -0.053 0.584 1.00 98.38 170 THR A CA 1
ATOM 1300 C C . THR A 1 170 ? 3.280 -1.344 1.352 1.00 98.38 170 THR A C 1
ATOM 1302 O O . THR A 1 170 ? 2.294 -1.421 2.082 1.00 98.38 170 THR A O 1
ATOM 1305 N N . THR A 1 171 ? 4.153 -2.348 1.239 1.00 98.50 171 THR A N 1
ATOM 1306 C CA . THR A 1 171 ? 4.026 -3.614 1.974 1.00 98.50 171 THR A CA 1
ATOM 1307 C C . THR A 1 171 ? 4.184 -3.399 3.480 1.00 98.50 171 THR A C 1
ATOM 1309 O O . THR A 1 171 ? 3.364 -3.890 4.253 1.00 98.50 171 THR A O 1
ATOM 1312 N N . ARG A 1 172 ? 5.181 -2.612 3.915 1.00 98.25 172 ARG A N 1
ATOM 1313 C CA . ARG A 1 172 ? 5.356 -2.253 5.335 1.00 98.25 172 ARG A CA 1
ATOM 1314 C C . ARG A 1 172 ? 4.127 -1.536 5.893 1.00 98.25 172 ARG A C 1
ATOM 1316 O O . ARG A 1 172 ? 3.639 -1.896 6.964 1.00 98.25 172 ARG A O 1
ATOM 1323 N N . GLN A 1 173 ? 3.600 -0.564 5.152 1.00 98.38 173 GLN A N 1
ATOM 1324 C CA . GLN A 1 173 ? 2.406 0.185 5.543 1.00 98.38 173 GLN A CA 1
ATOM 1325 C C . GLN A 1 173 ? 1.163 -0.707 5.609 1.00 98.38 173 GLN A C 1
ATOM 1327 O O . GLN A 1 173 ? 0.402 -0.618 6.572 1.00 98.38 173 GLN A O 1
ATOM 1332 N N . ALA A 1 174 ? 0.973 -1.605 4.640 1.00 98.31 174 ALA A N 1
ATOM 1333 C CA . ALA A 1 174 ? -0.138 -2.554 4.642 1.00 98.31 174 ALA A CA 1
ATOM 1334 C C . ALA A 1 174 ? -0.098 -3.479 5.869 1.00 98.31 174 ALA A C 1
ATOM 1336 O O . ALA A 1 174 ? -1.127 -3.675 6.516 1.00 98.31 174 ALA A O 1
ATOM 1337 N N . THR A 1 175 ? 1.083 -3.981 6.240 1.00 98.44 175 THR A N 1
ATOM 1338 C CA . THR A 1 175 ? 1.268 -4.795 7.451 1.00 98.44 175 THR A CA 1
ATOM 1339 C C . THR A 1 175 ? 0.952 -4.005 8.722 1.00 98.44 175 THR A C 1
ATOM 1341 O O . THR A 1 175 ? 0.257 -4.510 9.602 1.00 98.44 175 THR A O 1
ATOM 1344 N N . ALA A 1 176 ? 1.395 -2.746 8.813 1.00 98.06 176 ALA A N 1
ATOM 1345 C CA . ALA A 1 176 ? 1.082 -1.888 9.956 1.00 98.06 176 ALA A CA 1
ATOM 1346 C C . ALA A 1 176 ? -0.429 -1.616 10.083 1.00 98.06 176 ALA A C 1
ATOM 1348 O O . ALA A 1 176 ? -0.985 -1.678 11.180 1.00 98.06 176 ALA A O 1
ATOM 1349 N N . VAL A 1 177 ? -1.112 -1.365 8.961 1.00 98.44 177 VAL A N 1
ATOM 1350 C CA . VAL A 1 177 ? -2.571 -1.174 8.925 1.00 98.44 177 VAL A CA 1
ATOM 1351 C C . VAL A 1 177 ? -3.315 -2.454 9.310 1.00 98.44 177 VAL A C 1
ATOM 1353 O O . VAL A 1 177 ? -4.303 -2.379 10.043 1.00 98.44 177 VAL A O 1
ATOM 1356 N N . ALA A 1 178 ? -2.850 -3.621 8.857 1.00 98.19 178 ALA A N 1
ATOM 1357 C CA . ALA A 1 178 ? -3.429 -4.907 9.238 1.00 98.19 178 ALA A CA 1
ATOM 1358 C C . ALA A 1 178 ? -3.339 -5.123 10.757 1.00 98.19 178 ALA A C 1
ATOM 1360 O O . ALA A 1 178 ? -4.365 -5.350 11.397 1.00 98.19 178 ALA A O 1
ATOM 1361 N N . ALA A 1 179 ? -2.158 -4.915 11.347 1.00 97.94 179 ALA A N 1
ATOM 1362 C CA . ALA A 1 179 ? -1.956 -5.026 12.792 1.00 97.94 179 ALA A CA 1
ATOM 1363 C C . ALA A 1 179 ? -2.834 -4.039 13.589 1.00 97.94 179 ALA A C 1
ATOM 1365 O O . ALA A 1 179 ? -3.476 -4.413 14.571 1.00 97.94 179 ALA A O 1
ATOM 1366 N N . ALA A 1 180 ? -2.929 -2.780 13.145 1.00 98.12 180 ALA A N 1
ATOM 1367 C CA . ALA A 1 180 ? -3.798 -1.785 13.779 1.00 98.12 180 ALA A CA 1
ATOM 1368 C C . ALA A 1 180 ? -5.292 -2.157 13.688 1.00 98.12 180 ALA A C 1
ATOM 1370 O O . ALA A 1 180 ? -6.067 -1.888 14.612 1.00 98.12 180 ALA A O 1
ATOM 1371 N N . SER A 1 181 ? -5.700 -2.791 12.586 1.00 98.31 181 SER A N 1
ATOM 1372 C CA . SER A 1 181 ? -7.074 -3.259 12.379 1.00 98.31 181 SER A CA 1
ATOM 1373 C C . SER A 1 181 ? -7.408 -4.450 13.278 1.00 98.31 181 SER A C 1
ATOM 1375 O O . SER A 1 181 ? -8.473 -4.459 13.894 1.00 98.31 181 SER A O 1
ATOM 1377 N N . GLU A 1 182 ? -6.493 -5.413 13.415 1.00 98.19 182 GLU A N 1
ATOM 1378 C CA . GLU A 1 182 ? -6.631 -6.548 14.339 1.00 98.19 182 GLU A CA 1
ATOM 1379 C C . GLU A 1 182 ? -6.740 -6.074 15.794 1.00 98.19 182 GLU A C 1
ATOM 1381 O O . GLU A 1 182 ? -7.654 -6.483 16.515 1.00 98.19 182 GLU A O 1
ATOM 1386 N N . GLN A 1 183 ? -5.888 -5.128 16.202 1.00 98.25 183 GLN A N 1
ATOM 1387 C CA . GLN A 1 183 ? -5.957 -4.531 17.536 1.00 98.25 183 GLN A CA 1
ATOM 1388 C C . GLN A 1 183 ? -7.291 -3.808 17.772 1.00 98.25 183 GLN A C 1
ATOM 1390 O O . GLN A 1 183 ? -7.901 -3.935 18.834 1.00 98.25 183 GLN A O 1
ATOM 1395 N N . SER A 1 184 ? -7.782 -3.072 16.773 1.00 97.94 184 SER A N 1
ATOM 1396 C CA . SER A 1 184 ? -9.076 -2.386 16.861 1.00 97.94 184 SER A CA 1
ATOM 1397 C C . SER A 1 184 ? -10.240 -3.372 16.983 1.00 97.94 184 SER A C 1
ATOM 1399 O O . SER A 1 184 ? -11.152 -3.141 17.776 1.00 97.94 184 SER A O 1
ATOM 1401 N N . ALA A 1 185 ? -10.205 -4.486 16.246 1.00 98.19 185 ALA A N 1
ATOM 1402 C CA . ALA A 1 185 ? -11.215 -5.538 16.341 1.00 98.19 185 ALA A CA 1
ATOM 1403 C C . ALA A 1 185 ? -11.240 -6.177 17.741 1.00 98.19 185 ALA A C 1
ATOM 1405 O O . ALA A 1 185 ? -12.315 -6.330 18.323 1.00 98.19 185 ALA A O 1
ATOM 1406 N N . SER A 1 186 ? -10.065 -6.459 18.314 1.00 98.19 186 SER A N 1
ATOM 1407 C CA . SER A 1 186 ? -9.925 -6.960 19.689 1.00 98.19 186 SER A CA 1
ATOM 1408 C C . SER A 1 186 ? -10.495 -5.982 20.729 1.00 98.19 186 SER A C 1
ATOM 1410 O O . SER A 1 186 ? -11.267 -6.364 21.617 1.00 98.19 186 SER A O 1
ATOM 1412 N N . ASN A 1 187 ? -10.208 -4.686 20.571 1.00 97.44 187 ASN A N 1
ATOM 1413 C CA . ASN A 1 187 ? -10.753 -3.645 21.443 1.00 97.44 187 ASN A CA 1
ATOM 1414 C C . ASN A 1 187 ? -12.286 -3.568 21.354 1.00 97.44 187 AS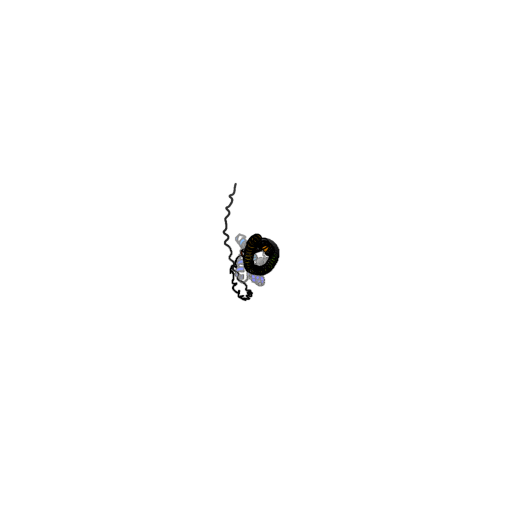N A C 1
ATOM 1416 O O . ASN A 1 187 ? -12.960 -3.491 22.379 1.00 97.44 187 ASN A O 1
ATOM 1420 N N . VAL A 1 188 ? -12.856 -3.631 20.145 1.00 98.12 188 VAL A N 1
ATOM 1421 C CA . VAL A 1 188 ? -14.317 -3.642 19.948 1.00 98.12 188 VAL A CA 1
ATOM 1422 C C . VAL A 1 188 ? -14.954 -4.876 20.590 1.00 98.12 188 VAL A C 1
ATOM 1424 O O . VAL A 1 188 ? -16.008 -4.755 21.213 1.00 98.12 188 VAL A O 1
ATOM 1427 N N . GLN A 1 189 ? -14.313 -6.043 20.499 1.00 97.44 189 GLN A N 1
ATOM 1428 C CA . GLN A 1 189 ? -14.798 -7.264 21.143 1.00 97.44 189 GLN A CA 1
ATOM 1429 C C . GLN A 1 189 ? -14.788 -7.147 22.674 1.00 97.44 189 GLN A C 1
ATOM 1431 O O . GLN A 1 189 ? -15.759 -7.531 23.324 1.00 97.44 189 GLN A O 1
ATOM 1436 N N . THR A 1 190 ? -13.745 -6.538 23.245 1.00 97.81 190 THR A N 1
ATOM 1437 C CA . THR A 1 190 ? -13.675 -6.232 24.684 1.00 97.81 190 THR A CA 1
ATOM 1438 C C . THR A 1 190 ? -14.804 -5.291 25.115 1.00 97.81 190 THR A C 1
ATOM 1440 O O . THR A 1 190 ? -15.480 -5.541 26.110 1.00 97.81 190 THR A O 1
ATOM 1443 N N . VAL A 1 191 ? -15.064 -4.231 24.343 1.00 98.06 191 VAL A N 1
ATOM 1444 C CA . VAL A 1 191 ? -16.162 -3.289 24.624 1.00 98.06 191 VAL A CA 1
ATOM 1445 C C . VAL A 1 191 ? -17.530 -3.967 24.519 1.00 98.06 191 VAL A C 1
ATOM 1447 O O . VAL A 1 191 ? -18.417 -3.685 25.328 1.00 98.06 191 VAL A O 1
ATOM 1450 N N . ALA A 1 192 ? -17.717 -4.871 23.553 1.00 97.56 192 ALA A N 1
ATOM 1451 C CA . ALA A 1 192 ? -18.947 -5.644 23.420 1.00 97.56 192 ALA A CA 1
ATOM 1452 C C . ALA A 1 192 ? -19.182 -6.535 24.649 1.00 97.56 192 ALA A C 1
ATOM 1454 O O . ALA A 1 192 ? -20.266 -6.479 25.229 1.00 97.56 192 ALA A O 1
ATOM 1455 N N . ALA A 1 193 ? -18.154 -7.260 25.105 1.00 97.19 193 ALA A N 1
ATOM 1456 C CA . ALA A 1 193 ? -18.224 -8.075 26.317 1.00 97.19 193 ALA A CA 1
ATOM 1457 C C . ALA A 1 193 ? -18.554 -7.229 27.561 1.00 97.19 193 ALA A C 1
ATOM 1459 O O . ALA A 1 193 ? -19.486 -7.544 28.299 1.00 97.19 193 ALA A O 1
ATOM 1460 N N . ALA A 1 194 ? -17.881 -6.088 27.743 1.00 97.44 194 ALA A N 1
ATOM 1461 C CA . ALA A 1 194 ? -18.175 -5.165 28.842 1.00 97.44 194 ALA A CA 1
ATOM 1462 C C . ALA A 1 194 ? -19.618 -4.621 28.785 1.00 97.44 194 ALA A C 1
ATOM 1464 O O . ALA A 1 194 ? -20.271 -4.442 29.813 1.00 97.44 194 ALA A O 1
ATOM 1465 N N . SER A 1 195 ? -20.148 -4.384 27.582 1.00 97.50 195 SER A N 1
ATOM 1466 C CA . SER A 1 195 ? -21.535 -3.943 27.391 1.00 97.50 195 SER A CA 1
ATOM 1467 C C . SER A 1 195 ? -22.549 -5.038 27.748 1.00 97.50 195 SER A C 1
ATOM 1469 O O . SER A 1 195 ? -23.615 -4.738 28.294 1.00 97.50 195 SER A O 1
ATOM 1471 N N . GLU A 1 196 ? -22.233 -6.306 27.470 1.00 97.12 196 GLU A N 1
ATOM 1472 C CA . GLU A 1 196 ? -23.046 -7.456 27.883 1.00 97.12 196 GLU A CA 1
ATOM 1473 C C . GLU A 1 196 ? -23.054 -7.621 29.407 1.00 97.12 196 GLU A C 1
ATOM 1475 O O . GLU A 1 196 ? -24.132 -7.768 29.997 1.00 97.12 196 GLU A O 1
ATOM 1480 N N . GLU A 1 197 ? -21.893 -7.503 30.058 1.00 97.69 197 GLU A N 1
ATOM 1481 C CA . GLU A 1 197 ? -21.783 -7.529 31.521 1.00 97.69 197 GLU A CA 1
ATOM 1482 C C . GLU A 1 197 ? -22.569 -6.387 32.172 1.00 97.69 197 GLU A C 1
ATOM 1484 O O . GLU A 1 197 ? -23.369 -6.628 33.079 1.00 97.69 197 GLU A O 1
ATOM 1489 N N . LEU A 1 198 ? -22.443 -5.159 31.657 1.00 97.38 198 LEU A N 1
ATOM 1490 C CA . LEU A 1 198 ? -23.234 -4.017 32.123 1.00 97.38 198 LEU A CA 1
ATOM 1491 C C . LEU A 1 198 ? -24.740 -4.249 31.944 1.00 97.38 198 LEU A C 1
ATOM 1493 O O . LEU A 1 198 ? -25.523 -3.939 32.841 1.00 97.38 198 LEU A O 1
ATOM 1497 N N . SER A 1 199 ? -25.172 -4.830 30.819 1.00 97.44 199 SER A N 1
ATOM 1498 C CA . SER A 1 199 ? -26.585 -5.173 30.606 1.00 97.44 199 SER A CA 1
ATOM 1499 C C . SER A 1 199 ? -27.086 -6.193 31.631 1.00 97.44 199 SER A C 1
ATOM 1501 O O . SER A 1 199 ? -28.223 -6.087 32.097 1.00 97.44 199 SER A O 1
ATOM 1503 N N . SER A 1 200 ? -26.252 -7.172 31.987 1.00 97.62 200 SER A N 1
ATOM 1504 C CA . SER A 1 200 ? -26.552 -8.153 33.032 1.00 97.62 200 SER A CA 1
ATOM 1505 C C . SER A 1 200 ? -26.648 -7.490 34.410 1.00 97.62 200 SER A C 1
ATOM 1507 O O . SER A 1 200 ? -27.651 -7.664 35.107 1.00 97.62 200 SER A O 1
ATOM 1509 N N . ALA A 1 201 ? -25.674 -6.644 34.760 1.00 97.94 201 ALA A N 1
ATOM 1510 C CA . ALA A 1 201 ? -25.640 -5.910 36.022 1.00 97.94 201 ALA A CA 1
ATOM 1511 C C . ALA A 1 201 ? -26.871 -5.009 36.197 1.00 97.94 201 ALA A C 1
ATOM 1513 O O . ALA A 1 201 ? -27.511 -5.030 37.245 1.00 97.94 201 ALA A O 1
ATOM 1514 N N . VAL A 1 202 ? -27.283 -4.285 35.151 1.00 97.25 202 VAL A N 1
ATOM 1515 C CA . VAL A 1 202 ? -28.495 -3.447 35.183 1.00 97.25 202 VAL A CA 1
ATOM 1516 C C . VAL A 1 202 ? -29.761 -4.283 35.405 1.00 97.25 202 VAL A C 1
ATOM 1518 O O . VAL A 1 202 ? -30.659 -3.853 36.129 1.00 97.25 202 VAL A O 1
ATOM 1521 N N . ARG A 1 203 ? -29.852 -5.489 34.825 1.00 97.06 203 ARG A N 1
ATOM 1522 C CA . ARG A 1 203 ? -30.990 -6.393 35.078 1.00 97.06 203 ARG A CA 1
ATOM 1523 C C . ARG A 1 203 ? -31.009 -6.901 36.516 1.00 97.06 203 ARG A C 1
ATOM 1525 O O . ARG A 1 203 ? -32.094 -7.058 37.066 1.00 97.06 203 ARG A O 1
ATOM 1532 N N . GLU A 1 204 ? -29.848 -7.171 37.108 1.00 97.00 204 GLU A N 1
ATOM 1533 C CA . GLU A 1 204 ? -29.757 -7.564 38.517 1.00 97.00 204 GLU A CA 1
ATOM 1534 C C . GLU A 1 204 ? -30.139 -6.411 39.450 1.00 97.00 204 GLU A C 1
ATOM 1536 O O . GLU A 1 204 ? -30.997 -6.570 40.311 1.00 97.00 204 GLU A O 1
ATOM 1541 N N . ILE A 1 205 ? -29.615 -5.208 39.206 1.00 95.81 205 ILE A N 1
ATOM 1542 C CA . ILE A 1 205 ? -30.009 -4.009 39.957 1.00 95.81 205 ILE A CA 1
ATOM 1543 C C . ILE A 1 205 ? -31.528 -3.801 39.875 1.00 95.81 205 ILE A C 1
ATOM 1545 O O . ILE A 1 205 ? -32.166 -3.546 40.892 1.00 95.81 205 ILE A O 1
ATOM 1549 N N . GLY A 1 206 ? -32.133 -3.980 38.695 1.00 95.69 206 GLY A N 1
ATOM 1550 C CA . GLY A 1 206 ? -33.589 -3.927 38.539 1.00 95.69 206 GLY A CA 1
ATOM 1551 C C . GLY A 1 206 ? -34.327 -4.934 39.432 1.00 95.69 206 GLY A C 1
ATOM 1552 O O . GLY A 1 206 ? -35.261 -4.553 40.133 1.00 95.69 206 GLY A O 1
ATOM 1553 N N . ARG A 1 207 ? -33.871 -6.195 39.476 1.00 95.88 207 ARG A N 1
ATOM 1554 C CA . ARG A 1 207 ? -34.441 -7.227 40.364 1.00 95.88 207 ARG A CA 1
ATOM 1555 C C . ARG A 1 207 ? -34.283 -6.864 41.845 1.00 95.88 207 ARG A C 1
ATOM 1557 O O . ARG A 1 207 ? -35.240 -7.005 42.604 1.00 95.88 207 ARG A O 1
ATOM 1564 N N . GLN A 1 208 ? -33.119 -6.359 42.253 1.00 95.19 208 GLN A N 1
ATOM 1565 C CA . GLN A 1 208 ? -32.865 -5.928 43.634 1.00 95.19 208 GLN A CA 1
ATOM 1566 C C . GLN A 1 208 ? -33.725 -4.728 44.049 1.00 95.19 208 GLN A C 1
ATOM 1568 O O . GLN A 1 208 ? -34.197 -4.670 45.188 1.00 95.19 208 GLN A O 1
ATOM 1573 N N . VAL A 1 209 ? -33.977 -3.788 43.135 1.00 96.50 209 VAL A N 1
ATOM 1574 C CA . VAL A 1 209 ? -34.868 -2.643 43.371 1.00 96.50 209 VAL A CA 1
ATOM 1575 C C . VAL A 1 209 ? -36.323 -3.099 43.518 1.00 96.50 209 VAL A C 1
ATOM 1577 O O . VAL A 1 209 ? -37.002 -2.665 44.453 1.00 96.50 209 VAL A O 1
ATOM 1580 N N . ASP A 1 210 ? -36.799 -4.013 42.667 1.00 93.75 210 ASP A N 1
ATOM 1581 C CA . ASP A 1 210 ? -38.153 -4.580 42.773 1.00 93.75 210 ASP A CA 1
ATOM 1582 C C . ASP A 1 210 ? -38.342 -5.348 44.095 1.00 93.75 210 ASP A C 1
ATOM 1584 O O . ASP A 1 210 ? -39.361 -5.198 44.783 1.00 93.75 210 ASP A O 1
ATOM 1588 N N . GLN A 1 211 ? -37.334 -6.127 44.503 1.00 95.06 211 GLN A N 1
ATOM 1589 C CA . GLN A 1 211 ? -37.330 -6.823 45.791 1.00 95.06 211 GLN A CA 1
ATOM 1590 C C . GLN A 1 211 ? -37.339 -5.838 46.966 1.00 95.06 211 GLN A C 1
ATOM 1592 O O . GLN A 1 211 ? -38.165 -5.974 47.867 1.00 95.06 211 GLN A O 1
ATOM 1597 N N . SER A 1 212 ? -36.478 -4.817 46.944 1.00 94.19 212 SER A N 1
ATOM 1598 C CA . SER A 1 212 ? -36.426 -3.790 47.996 1.00 94.19 212 SER A CA 1
ATOM 1599 C C . SER A 1 212 ? -37.754 -3.043 48.119 1.00 94.19 212 SER A C 1
ATOM 1601 O O . SER A 1 212 ? -38.235 -2.800 49.223 1.00 94.19 212 SER A O 1
ATOM 1603 N N . THR A 1 213 ? -38.400 -2.752 46.988 1.00 91.75 213 THR A N 1
ATOM 1604 C CA . THR A 1 213 ? -39.729 -2.125 46.947 1.00 91.75 213 THR A CA 1
ATOM 1605 C C . THR A 1 213 ? -40.795 -3.032 47.560 1.00 91.75 213 THR A C 1
ATOM 1607 O O . THR A 1 213 ? -41.664 -2.566 48.302 1.00 91.75 213 THR A O 1
ATOM 1610 N N . THR A 1 214 ? -40.724 -4.336 47.284 1.00 92.44 214 THR A N 1
ATOM 1611 C CA . THR A 1 214 ? -41.631 -5.333 47.869 1.00 92.44 214 THR A CA 1
ATOM 1612 C C . THR A 1 214 ? -41.473 -5.387 49.388 1.00 92.44 214 THR A C 1
ATOM 1614 O O . THR A 1 214 ? -42.469 -5.292 50.104 1.00 92.44 214 THR A O 1
ATOM 1617 N N . VAL A 1 215 ? -40.234 -5.454 49.886 1.00 92.62 215 VAL A N 1
ATOM 1618 C CA . VAL A 1 215 ? -39.928 -5.455 51.327 1.00 92.62 215 VAL A CA 1
ATOM 1619 C C . VAL A 1 215 ? -40.390 -4.158 51.993 1.00 92.62 215 VAL A C 1
ATOM 1621 O O . VAL A 1 215 ? -41.061 -4.210 53.019 1.00 92.62 215 VAL A O 1
ATOM 1624 N N . ALA A 1 216 ? -40.118 -2.995 51.394 1.00 89.88 216 ALA A N 1
ATOM 1625 C CA . ALA A 1 216 ? -40.582 -1.710 51.919 1.00 89.88 216 ALA A CA 1
ATOM 1626 C C . ALA A 1 216 ? -42.118 -1.641 51.993 1.00 89.88 216 ALA A C 1
ATOM 1628 O O . ALA A 1 216 ? -42.681 -1.183 52.986 1.00 89.88 216 ALA A O 1
ATOM 1629 N N . THR A 1 217 ? -42.814 -2.162 50.977 1.00 89.44 217 THR A N 1
ATOM 1630 C CA . THR A 1 217 ? -44.284 -2.229 50.970 1.00 89.44 217 THR A CA 1
ATOM 1631 C C . THR A 1 217 ? -44.809 -3.132 52.088 1.00 89.44 217 THR A C 1
ATOM 1633 O O . THR A 1 217 ? -45.770 -2.773 52.770 1.00 89.44 217 THR A O 1
ATOM 1636 N N . GLN A 1 218 ? -44.171 -4.286 52.306 1.00 91.25 218 GLN A N 1
ATOM 1637 C CA . GLN A 1 218 ? -44.506 -5.192 53.406 1.00 91.25 218 GLN A CA 1
ATOM 1638 C C . GLN A 1 218 ? -44.260 -4.540 54.772 1.00 91.25 218 GLN A C 1
ATOM 1640 O O . GLN A 1 218 ? -45.132 -4.614 55.633 1.00 91.25 218 GLN A O 1
ATOM 1645 N N . ALA A 1 219 ? -43.137 -3.840 54.951 1.00 89.38 219 ALA A N 1
ATOM 1646 C CA . ALA A 1 219 ? -42.817 -3.127 56.186 1.00 89.38 219 ALA A CA 1
ATOM 1647 C C . ALA A 1 219 ? -43.846 -2.028 56.504 1.00 89.38 219 ALA A C 1
ATOM 1649 O O . ALA A 1 219 ? -44.314 -1.931 57.636 1.00 89.38 219 ALA A O 1
ATOM 1650 N N . VAL A 1 220 ? -44.279 -1.248 55.504 1.00 90.44 220 VAL A N 1
ATOM 1651 C CA . VAL A 1 220 ? -45.349 -0.246 55.677 1.00 90.44 220 VAL A CA 1
ATOM 1652 C C . VAL A 1 220 ? -46.679 -0.910 56.048 1.00 90.44 220 VAL A C 1
ATOM 1654 O O . VAL A 1 220 ? -47.405 -0.399 56.902 1.00 90.44 220 VAL A O 1
ATOM 1657 N N . ALA A 1 221 ? -47.013 -2.052 55.438 1.00 90.56 221 ALA A N 1
ATOM 1658 C CA . ALA A 1 221 ? -48.221 -2.799 55.785 1.00 90.56 221 ALA A CA 1
ATOM 1659 C C . ALA A 1 221 ? -48.166 -3.339 57.227 1.00 90.56 221 ALA A C 1
ATOM 1661 O O . ALA A 1 221 ? -49.138 -3.199 57.967 1.00 90.56 221 ALA A O 1
ATOM 1662 N N . GLN A 1 222 ? -47.020 -3.879 57.651 1.00 91.62 222 GLN A N 1
ATOM 1663 C CA . GLN A 1 222 ? -46.793 -4.330 59.026 1.00 91.62 222 GLN A CA 1
ATOM 1664 C C . GLN A 1 222 ? -46.865 -3.173 60.027 1.00 91.62 222 GLN A C 1
ATOM 1666 O O . GLN A 1 222 ? -47.540 -3.299 61.043 1.00 91.62 222 GLN A O 1
ATOM 1671 N N . ALA A 1 223 ? -46.257 -2.022 59.726 1.00 91.12 223 ALA A N 1
ATOM 1672 C CA . ALA A 1 223 ? -46.349 -0.830 60.567 1.00 91.12 223 ALA A CA 1
ATOM 1673 C C . ALA A 1 223 ? -47.807 -0.364 60.734 1.00 91.12 223 ALA A C 1
ATOM 1675 O O . ALA A 1 223 ? -48.238 -0.066 61.846 1.00 91.12 223 ALA A O 1
ATOM 1676 N N . ARG A 1 224 ? -48.607 -0.372 59.655 1.00 90.00 224 ARG A N 1
ATOM 1677 C CA . ARG A 1 224 ? -50.050 -0.079 59.735 1.00 90.00 224 ARG A CA 1
ATOM 1678 C C . ARG A 1 224 ? -50.790 -1.066 60.635 1.00 90.00 224 ARG A C 1
ATOM 1680 O O . ARG A 1 224 ? -51.617 -0.633 61.429 1.00 90.00 224 ARG A O 1
ATOM 1687 N N . GLN A 1 225 ? -50.484 -2.359 60.539 1.00 93.06 225 GLN A N 1
ATOM 1688 C CA . GLN A 1 225 ? -51.096 -3.368 61.403 1.00 93.06 225 GLN A CA 1
ATOM 1689 C C . GLN A 1 225 ? -50.722 -3.155 62.876 1.00 93.06 225 GLN A C 1
ATOM 1691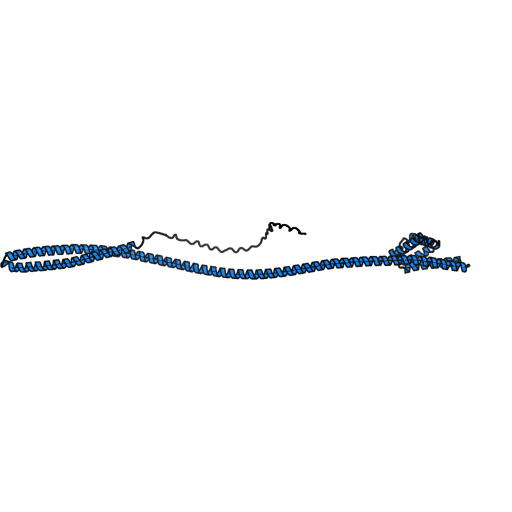 O O . GLN A 1 225 ? -51.599 -3.187 63.735 1.00 93.06 225 GLN A O 1
ATOM 1696 N N . SER A 1 226 ? -49.448 -2.879 63.168 1.00 93.19 226 SER A N 1
ATOM 1697 C CA . SER A 1 226 ? -48.993 -2.561 64.525 1.00 93.19 226 SER A CA 1
ATOM 1698 C C . SER A 1 226 ? -49.683 -1.319 65.081 1.00 93.19 226 SER A C 1
ATOM 1700 O O . SER A 1 226 ? -50.051 -1.314 66.251 1.00 93.19 226 SER A O 1
ATOM 1702 N N . LYS A 1 227 ? -49.917 -0.293 64.248 1.00 91.06 227 LYS A N 1
ATOM 1703 C CA . LYS A 1 227 ? -50.675 0.897 64.652 1.00 91.06 227 LYS A CA 1
ATOM 1704 C C . LYS A 1 227 ? -52.086 0.533 65.115 1.00 91.06 227 LYS A C 1
ATOM 1706 O O . LYS A 1 227 ? -52.466 0.931 66.203 1.00 91.06 227 LYS A O 1
ATOM 1711 N N . VAL A 1 228 ? -52.820 -0.265 64.334 1.00 93.06 228 VAL A N 1
ATOM 1712 C CA . VAL A 1 228 ? -54.179 -0.707 64.701 1.00 93.06 228 VAL A CA 1
ATOM 1713 C C . VAL A 1 228 ? -54.181 -1.436 66.047 1.00 93.06 228 VAL A C 1
ATOM 1715 O O . VAL A 1 228 ? -55.038 -1.179 66.888 1.00 93.06 228 VAL A O 1
ATOM 1718 N N . THR A 1 229 ? -53.202 -2.315 66.280 1.00 93.62 229 THR A N 1
ATOM 1719 C CA . THR A 1 229 ? -53.070 -3.021 67.562 1.00 93.62 229 THR A CA 1
ATOM 1720 C C . THR A 1 229 ? -52.776 -2.064 68.721 1.00 93.62 229 THR A C 1
ATOM 1722 O O . THR A 1 229 ? -53.356 -2.219 69.793 1.00 93.62 229 THR A O 1
ATOM 1725 N N . MET A 1 230 ? -51.902 -1.071 68.523 1.00 93.75 230 MET A N 1
ATOM 1726 C CA . MET A 1 230 ? -51.576 -0.075 69.551 1.00 93.75 230 MET A CA 1
ATOM 1727 C C . MET A 1 230 ? -52.746 0.870 69.839 1.00 93.75 230 MET A C 1
ATOM 1729 O O . MET A 1 230 ? -53.012 1.146 71.004 1.00 93.75 230 MET A O 1
ATOM 1733 N N . ASP A 1 231 ? -53.486 1.302 68.816 1.00 90.62 231 ASP A N 1
ATOM 1734 C CA . ASP A 1 231 ? -54.694 2.118 68.983 1.00 90.62 231 ASP A CA 1
ATOM 1735 C C . ASP A 1 231 ? -55.740 1.356 69.829 1.00 90.62 231 ASP A C 1
ATOM 1737 O O . ASP A 1 231 ? -56.314 1.910 70.767 1.00 90.62 231 ASP A O 1
ATOM 1741 N N . GLY A 1 232 ? -55.922 0.051 69.580 1.00 93.38 232 GLY A N 1
ATOM 1742 C CA . GLY A 1 232 ? -56.795 -0.804 70.398 1.00 93.38 232 GLY A CA 1
ATOM 1743 C C . GLY A 1 232 ? -56.292 -1.023 71.833 1.00 93.38 232 GLY A C 1
ATOM 1744 O O . GLY A 1 232 ? -57.091 -1.088 72.774 1.00 93.38 232 GLY A O 1
ATOM 1745 N N . LEU A 1 233 ? -54.971 -1.107 72.032 1.00 94.00 233 LEU A N 1
ATOM 1746 C CA . LEU A 1 233 ? -54.369 -1.182 73.366 1.00 94.00 233 LEU A CA 1
ATOM 1747 C C . LEU A 1 233 ? -54.580 0.124 74.145 1.00 94.00 233 LEU A C 1
ATOM 1749 O O . LEU A 1 233 ? -54.939 0.066 75.320 1.00 94.00 233 LEU A O 1
ATOM 1753 N N . ALA A 1 234 ? -54.426 1.279 73.492 1.00 91.25 234 ALA A N 1
ATOM 1754 C CA . ALA A 1 234 ? -54.667 2.591 74.087 1.00 91.25 234 ALA A CA 1
ATOM 1755 C C . ALA A 1 234 ? -56.128 2.739 74.535 1.00 91.25 234 ALA A C 1
ATOM 1757 O O . ALA A 1 234 ? -56.389 3.139 75.670 1.00 91.25 234 ALA A O 1
ATOM 1758 N N . GLU A 1 235 ? -57.082 2.330 73.691 1.00 92.94 235 GLU A N 1
ATOM 1759 C CA . GLU A 1 235 ? -58.507 2.323 74.044 1.00 92.94 235 GLU A CA 1
ATOM 1760 C C . GLU A 1 235 ? -58.791 1.409 75.248 1.00 92.94 235 GLU A C 1
ATOM 1762 O O . GLU A 1 235 ? -59.519 1.779 76.171 1.00 92.94 235 GLU A O 1
ATOM 1767 N N . THR A 1 236 ? -58.190 0.217 75.273 1.00 93.50 236 THR A N 1
ATOM 1768 C CA . THR A 1 236 ? -58.352 -0.732 76.385 1.00 93.50 236 THR A CA 1
ATOM 1769 C C . THR A 1 236 ? -57.768 -0.174 77.683 1.00 93.50 236 THR A C 1
ATOM 1771 O O . THR A 1 236 ? -58.418 -0.237 78.725 1.00 93.50 236 THR A O 1
ATOM 1774 N N . ALA A 1 237 ? -56.576 0.423 77.629 1.00 92.75 237 ALA A N 1
ATOM 1775 C CA . ALA A 1 237 ? -55.948 1.062 78.780 1.00 92.75 237 ALA A CA 1
ATOM 1776 C C . ALA A 1 237 ? -56.771 2.257 79.295 1.00 92.75 237 ALA A C 1
ATOM 1778 O O . ALA A 1 237 ? -56.858 2.454 80.505 1.00 92.75 237 ALA A O 1
ATOM 1779 N N . HIS A 1 238 ? -57.417 3.026 78.410 1.00 91.44 238 HIS A N 1
ATOM 1780 C CA . HIS A 1 238 ? -58.347 4.094 78.798 1.00 91.44 238 HIS A CA 1
ATOM 1781 C C . HIS A 1 238 ? -59.552 3.541 79.571 1.00 91.44 238 HIS A C 1
ATOM 1783 O O . HIS A 1 238 ? -59.844 4.006 80.672 1.00 91.44 238 HIS A O 1
ATOM 1789 N N . LYS A 1 239 ? -60.199 2.488 79.052 1.00 93.00 239 LYS A N 1
ATOM 1790 C CA . LYS A 1 239 ? -61.328 1.816 79.725 1.00 93.00 239 LYS A CA 1
ATOM 1791 C C . LYS A 1 239 ? -60.935 1.247 81.088 1.00 93.00 239 LYS A C 1
ATOM 1793 O O . LYS A 1 239 ? -61.695 1.367 82.043 1.00 93.00 239 LYS A O 1
ATOM 1798 N N . ILE A 1 240 ? -59.747 0.647 81.203 1.00 93.19 240 ILE A N 1
ATOM 1799 C CA . ILE A 1 240 ? -59.248 0.164 82.498 1.00 93.19 240 ILE A CA 1
ATOM 1800 C C . ILE A 1 240 ? -59.041 1.343 83.457 1.00 93.19 240 ILE A C 1
ATOM 1802 O O . ILE A 1 240 ? -59.450 1.250 84.610 1.00 93.19 240 ILE A O 1
ATOM 1806 N N . GLY A 1 241 ? -58.477 2.460 82.990 1.00 93.25 241 GLY A N 1
ATOM 1807 C CA . GLY A 1 241 ? -58.324 3.678 83.792 1.00 93.25 241 GLY A CA 1
ATOM 1808 C C . GLY A 1 241 ? -59.655 4.212 84.338 1.00 93.25 241 GLY A C 1
ATOM 1809 O O . GLY A 1 241 ? -59.747 4.525 85.524 1.00 93.25 241 GLY A O 1
ATOM 1810 N N . GLU A 1 242 ? -60.708 4.238 83.515 1.00 92.88 242 GLU A N 1
ATOM 1811 C CA . GLU A 1 242 ? -62.067 4.611 83.945 1.00 92.88 242 GLU A CA 1
ATOM 1812 C C . GLU A 1 242 ? -62.605 3.674 85.037 1.00 92.88 242 GLU A C 1
ATOM 1814 O O . GLU A 1 242 ? -63.136 4.133 86.051 1.00 92.88 242 GLU A O 1
ATOM 1819 N N . VAL A 1 243 ? -62.426 2.359 84.868 1.00 94.19 243 VAL A N 1
ATOM 1820 C CA . VAL A 1 243 ? -62.843 1.354 85.858 1.00 94.19 243 VAL A CA 1
ATOM 1821 C C . VAL A 1 243 ? -62.071 1.517 87.168 1.00 94.19 243 VAL A C 1
ATOM 1823 O O . VAL A 1 243 ? -62.674 1.498 88.238 1.00 94.19 243 VAL A O 1
ATOM 1826 N N . VAL A 1 244 ? -60.755 1.720 87.113 1.00 94.12 244 VAL A N 1
ATOM 1827 C CA . VAL A 1 244 ? -59.922 1.916 88.310 1.00 94.12 244 VAL A CA 1
ATOM 1828 C C . VAL A 1 244 ? -60.307 3.207 89.036 1.00 94.12 244 VAL A C 1
ATOM 1830 O O . VAL A 1 244 ? -60.422 3.196 90.261 1.00 94.12 244 VAL A O 1
ATOM 1833 N N . SER A 1 245 ? -60.601 4.289 88.305 1.00 91.94 245 SER A N 1
ATOM 1834 C CA . SER A 1 245 ? -61.113 5.540 88.882 1.00 91.94 245 SER A CA 1
ATOM 1835 C C . SER A 1 245 ? -62.458 5.339 89.589 1.00 91.94 245 SER A C 1
ATOM 1837 O O . SER A 1 245 ? -62.655 5.816 90.708 1.00 91.94 245 SER A O 1
ATOM 1839 N N . LEU A 1 246 ? -63.372 4.568 88.989 1.00 94.19 246 LEU A N 1
ATOM 1840 C CA . LEU A 1 246 ? -64.633 4.196 89.627 1.00 94.19 246 LEU A CA 1
ATOM 1841 C C . LEU A 1 246 ? -64.403 3.396 90.919 1.00 94.19 246 LEU A C 1
ATOM 1843 O O . LEU A 1 246 ? -65.035 3.694 91.931 1.00 94.19 246 LEU A O 1
ATOM 1847 N N . ILE A 1 247 ? -63.483 2.426 90.919 1.00 93.06 247 ILE A N 1
ATOM 1848 C CA . ILE A 1 247 ? -63.147 1.644 92.122 1.00 93.06 247 ILE A CA 1
ATOM 1849 C C . ILE A 1 247 ? -62.542 2.549 93.200 1.00 93.06 247 ILE A C 1
ATOM 1851 O O . ILE A 1 247 ? -62.935 2.442 94.360 1.00 93.06 247 ILE A O 1
ATOM 1855 N N . ALA A 1 248 ? -61.651 3.475 92.837 1.00 91.25 248 ALA A N 1
ATOM 1856 C CA . ALA A 1 248 ? -61.078 4.444 93.771 1.00 91.25 248 ALA A CA 1
ATOM 1857 C C . ALA A 1 248 ? -62.168 5.334 94.402 1.00 91.25 248 ALA A C 1
ATOM 1859 O O . ALA A 1 248 ? -62.174 5.542 95.617 1.00 91.25 248 ALA A O 1
ATOM 1860 N N . ASN A 1 249 ? -63.146 5.785 93.607 1.00 91.56 249 ASN A N 1
ATOM 1861 C CA . ASN A 1 249 ? -64.305 6.536 94.095 1.00 91.56 249 ASN A CA 1
ATOM 1862 C C . ASN A 1 249 ? -65.177 5.701 95.047 1.00 91.56 249 ASN A C 1
ATOM 1864 O O . ASN A 1 249 ? -65.564 6.191 96.109 1.00 91.56 249 ASN A O 1
ATOM 1868 N N . ILE A 1 250 ? -65.447 4.434 94.711 1.00 92.12 250 ILE A N 1
ATOM 1869 C CA . ILE A 1 250 ? -66.189 3.501 95.575 1.00 92.12 250 ILE A CA 1
ATOM 1870 C C . ILE A 1 250 ? -65.426 3.262 96.882 1.00 92.12 250 ILE A C 1
ATOM 1872 O O . ILE A 1 250 ? -66.031 3.297 97.952 1.00 92.12 250 ILE A O 1
ATOM 1876 N N . ALA A 1 251 ? -64.107 3.067 96.833 1.00 92.12 251 ALA A N 1
ATOM 1877 C CA . ALA A 1 251 ? -63.268 2.902 98.017 1.00 92.12 251 ALA A CA 1
ATOM 1878 C C . ALA A 1 251 ? -63.283 4.164 98.895 1.00 92.12 251 ALA A C 1
ATOM 1880 O O . ALA A 1 251 ? -63.431 4.063 100.112 1.00 92.12 251 ALA A O 1
ATOM 1881 N N . GLY A 1 252 ? -63.228 5.356 98.290 1.00 90.12 252 GLY A N 1
ATOM 1882 C CA . GLY A 1 252 ? -63.365 6.637 98.986 1.00 90.12 252 GLY A CA 1
ATOM 1883 C C . GLY A 1 252 ? -64.728 6.809 99.665 1.00 90.12 252 GLY A C 1
ATOM 1884 O O . GLY A 1 252 ? -64.790 7.153 100.847 1.00 90.12 252 GLY A O 1
ATOM 1885 N N . GLN A 1 253 ? -65.822 6.499 98.961 1.00 92.31 253 GLN A N 1
ATOM 1886 C CA . GLN A 1 253 ? -67.175 6.493 99.529 1.00 92.31 253 GLN A CA 1
ATOM 1887 C C . GLN A 1 253 ? -67.317 5.461 100.652 1.00 92.31 253 GLN A C 1
ATOM 1889 O O . GLN A 1 253 ? -67.873 5.771 101.702 1.00 92.31 253 GLN A O 1
ATOM 1894 N N . THR A 1 254 ? -66.767 4.260 100.470 1.00 92.62 254 THR A N 1
ATOM 1895 C CA . THR A 1 254 ? -66.780 3.187 101.476 1.00 92.62 254 THR A CA 1
ATOM 1896 C C . THR A 1 254 ? -66.001 3.602 102.721 1.00 92.62 254 THR A C 1
ATOM 1898 O O . THR A 1 254 ? -66.468 3.388 103.836 1.00 92.62 254 THR A O 1
ATOM 1901 N N . ASN A 1 255 ? -64.859 4.272 102.555 1.00 89.44 255 ASN A N 1
ATOM 1902 C CA . ASN A 1 255 ? -64.075 4.824 103.655 1.00 89.44 255 ASN A CA 1
ATOM 1903 C C . ASN A 1 255 ? -64.843 5.922 104.416 1.00 89.44 255 ASN A C 1
ATOM 1905 O O . ASN A 1 255 ? -64.815 5.942 105.646 1.00 89.44 255 ASN A O 1
ATOM 1909 N N . LEU A 1 256 ? -65.566 6.802 103.713 1.00 90.62 256 LEU A N 1
ATOM 1910 C CA . LEU A 1 256 ? -66.429 7.817 104.334 1.00 90.62 256 LEU A CA 1
ATOM 1911 C C . LEU A 1 256 ? -67.631 7.198 105.064 1.00 90.62 256 LEU A C 1
ATOM 1913 O O . LEU A 1 256 ? -67.943 7.604 106.182 1.00 90.62 256 LEU A O 1
ATOM 1917 N N . LEU A 1 257 ? -68.274 6.187 104.475 1.00 90.62 257 LEU A N 1
ATOM 1918 C CA . LEU A 1 257 ? -69.358 5.431 105.110 1.00 90.62 257 LEU A CA 1
ATOM 1919 C C . LEU A 1 257 ? -68.870 4.721 106.378 1.00 90.62 257 LEU A C 1
ATOM 1921 O O . LEU A 1 257 ? -69.508 4.819 107.425 1.00 90.62 257 LEU A O 1
ATOM 1925 N N . ALA A 1 258 ? -67.712 4.063 106.307 1.00 89.94 258 ALA A N 1
ATOM 1926 C CA . ALA A 1 258 ? -67.086 3.388 107.438 1.00 89.94 258 ALA A CA 1
ATOM 1927 C C . ALA A 1 258 ? -66.648 4.372 108.533 1.00 89.94 258 ALA A C 1
ATOM 1929 O O . ALA A 1 258 ? -66.787 4.084 109.721 1.00 89.94 258 ALA A O 1
ATOM 1930 N N . LEU A 1 259 ? -66.174 5.564 108.157 1.00 87.06 259 LEU A N 1
ATOM 1931 C CA . LEU A 1 259 ? -65.873 6.642 109.097 1.00 87.06 259 LEU A CA 1
ATOM 1932 C C . LEU A 1 259 ? -67.135 7.121 109.828 1.00 87.06 259 LEU A C 1
ATOM 1934 O O . LEU A 1 259 ? -67.122 7.190 111.055 1.00 87.06 259 LEU A O 1
ATOM 1938 N N . ASN A 1 260 ? -68.222 7.392 109.101 1.00 88.31 260 ASN A N 1
ATOM 1939 C CA . ASN A 1 260 ? -69.504 7.787 109.693 1.00 88.31 260 ASN A CA 1
ATOM 1940 C C . ASN A 1 260 ? -70.046 6.699 110.634 1.00 88.31 260 ASN A C 1
ATOM 1942 O O . ASN A 1 260 ? -70.478 7.007 111.743 1.00 88.31 260 ASN A O 1
ATOM 1946 N N . ALA A 1 261 ? -69.945 5.425 110.240 1.00 87.81 261 ALA A N 1
ATOM 1947 C CA . ALA A 1 261 ? -70.314 4.292 111.087 1.00 87.81 261 ALA A CA 1
ATOM 1948 C C . ALA A 1 261 ? -69.431 4.184 112.344 1.00 87.81 261 ALA A C 1
ATOM 1950 O O . ALA A 1 261 ? -69.936 3.878 113.419 1.00 87.81 261 ALA A O 1
ATOM 1951 N N . THR A 1 262 ? -68.131 4.483 112.238 1.00 85.19 262 THR A N 1
ATOM 1952 C CA . THR A 1 262 ? -67.207 4.514 113.386 1.00 85.19 262 THR A CA 1
ATOM 1953 C C . THR A 1 262 ? -67.587 5.623 114.375 1.00 85.19 262 THR A C 1
ATOM 1955 O O . THR A 1 262 ? -67.559 5.401 115.584 1.00 85.19 262 THR A O 1
ATOM 1958 N N . ILE A 1 263 ? -67.973 6.805 113.876 1.00 85.12 263 ILE A N 1
ATOM 1959 C CA . ILE A 1 263 ? -68.437 7.934 114.700 1.00 85.12 263 ILE A CA 1
ATOM 1960 C C . ILE A 1 263 ? -69.736 7.569 115.429 1.00 85.12 263 ILE A C 1
ATOM 1962 O O . ILE A 1 263 ? -69.832 7.767 116.640 1.00 85.12 263 ILE A O 1
ATOM 1966 N N . GLU A 1 264 ? -70.716 6.998 114.727 1.00 87.06 264 GLU A N 1
ATOM 1967 C CA . GLU A 1 264 ? -72.001 6.629 115.332 1.00 87.06 264 GLU A CA 1
ATOM 1968 C C . GLU A 1 264 ? -71.846 5.470 116.334 1.00 87.06 264 GLU A C 1
ATOM 1970 O O . GLU A 1 264 ? -72.441 5.488 117.412 1.00 87.06 264 GLU A O 1
ATOM 1975 N N . ALA A 1 265 ? -70.964 4.507 116.045 1.00 84.06 265 ALA A N 1
ATOM 1976 C CA . ALA A 1 265 ? -70.617 3.436 116.976 1.00 84.06 265 ALA A CA 1
ATOM 1977 C C . ALA A 1 265 ? -69.936 3.965 118.252 1.00 84.06 265 ALA A C 1
ATOM 1979 O O . ALA A 1 265 ? -70.233 3.482 119.343 1.00 84.06 265 ALA A O 1
ATOM 1980 N N . ALA A 1 266 ? -69.078 4.988 118.143 1.00 81.31 266 ALA A N 1
ATOM 1981 C CA . ALA A 1 266 ? -68.494 5.669 119.300 1.00 81.31 266 ALA A CA 1
ATOM 1982 C C . ALA A 1 266 ? -69.549 6.448 120.110 1.00 81.31 266 ALA A C 1
ATOM 1984 O O . ALA A 1 266 ? -69.481 6.501 121.338 1.00 81.31 266 ALA A O 1
ATOM 1985 N N . ARG A 1 267 ? -70.556 7.012 119.434 1.00 83.62 267 ARG A N 1
ATOM 1986 C CA . ARG A 1 267 ? -71.673 7.747 120.048 1.00 83.62 267 ARG A CA 1
ATOM 1987 C C . ARG A 1 267 ? -72.620 6.843 120.845 1.00 83.62 267 ARG A C 1
ATOM 1989 O O . ARG A 1 267 ? -73.174 7.283 121.847 1.00 83.62 267 ARG A O 1
ATOM 1996 N N . ALA A 1 268 ? -72.767 5.583 120.435 1.00 82.75 268 ALA A N 1
ATOM 1997 C CA . ALA A 1 268 ? -73.584 4.570 121.109 1.00 82.75 268 ALA A CA 1
ATOM 1998 C C . ALA A 1 268 ? -72.939 3.960 122.380 1.00 82.75 268 ALA A C 1
ATOM 2000 O O . ALA A 1 268 ? -73.559 3.124 123.043 1.00 82.75 268 ALA A O 1
ATOM 2001 N N . GLY A 1 269 ? -71.711 4.357 122.745 1.00 77.25 269 GLY A N 1
ATOM 2002 C CA . GLY A 1 269 ? -71.041 3.916 123.975 1.00 77.25 269 GLY A CA 1
ATOM 2003 C C . GLY A 1 269 ? -70.785 2.401 124.029 1.00 77.25 269 GLY A C 1
ATOM 2004 O O . GLY A 1 269 ? -70.344 1.799 123.052 1.00 77.25 269 GLY A O 1
ATOM 2005 N N . GLU A 1 270 ? -71.061 1.757 125.171 1.00 74.94 270 GLU A N 1
ATOM 2006 C CA . GLU A 1 270 ? -70.818 0.312 125.370 1.00 74.94 270 GLU A CA 1
ATOM 2007 C C . GLU A 1 270 ? -71.616 -0.585 124.403 1.00 74.94 270 GLU A C 1
ATOM 2009 O O . GLU A 1 270 ? -71.124 -1.640 124.002 1.00 74.94 270 GLU A O 1
ATOM 2014 N N . ALA A 1 271 ? -72.803 -0.151 123.957 1.00 72.69 271 ALA A N 1
ATOM 2015 C CA . ALA A 1 271 ? -73.641 -0.905 123.019 1.00 72.69 271 ALA A CA 1
ATOM 2016 C C . ALA A 1 271 ? -73.089 -0.916 121.575 1.00 72.69 271 ALA A C 1
ATOM 2018 O O . ALA A 1 271 ? -73.459 -1.778 120.779 1.00 72.69 271 ALA A O 1
ATOM 2019 N N . GLY A 1 272 ? -72.189 0.017 121.234 1.00 78.75 272 GLY A N 1
ATOM 2020 C CA . GLY A 1 272 ? -71.620 0.183 119.892 1.00 78.75 272 GLY A CA 1
ATOM 2021 C C . GLY A 1 272 ? -70.281 -0.522 119.650 1.00 78.75 272 GLY A C 1
ATOM 2022 O O . GLY A 1 272 ? -69.805 -0.529 118.516 1.00 78.75 272 GLY A O 1
ATOM 2023 N N . LYS A 1 273 ? -69.661 -1.144 120.668 1.00 77.50 273 LYS A N 1
ATOM 2024 C CA . LYS A 1 273 ? -68.291 -1.699 120.578 1.00 77.50 273 LYS A CA 1
ATOM 2025 C C . LYS A 1 273 ? -68.089 -2.704 119.437 1.00 77.50 273 LYS A C 1
ATOM 2027 O O . LYS A 1 273 ? -67.091 -2.617 118.729 1.00 77.50 273 LYS A O 1
ATOM 2032 N N . GLY A 1 274 ? -69.031 -3.627 119.223 1.00 81.00 274 GLY A N 1
ATOM 2033 C CA . GLY A 1 274 ? -68.951 -4.606 118.126 1.00 81.00 274 GLY A CA 1
ATOM 2034 C C . GLY A 1 274 ? -69.048 -3.960 116.738 1.00 81.00 274 GLY A C 1
ATOM 2035 O O . GLY A 1 274 ? -68.288 -4.306 115.835 1.00 81.00 274 GLY A O 1
ATOM 2036 N N . PHE A 1 275 ? -69.920 -2.956 116.589 1.00 83.56 275 PHE A N 1
ATOM 2037 C CA . PHE A 1 275 ? -70.051 -2.176 115.355 1.00 83.56 275 PHE A CA 1
ATOM 2038 C C . PHE A 1 275 ? -68.825 -1.296 115.091 1.00 83.56 275 PHE A C 1
ATOM 2040 O O . PHE A 1 275 ? -68.426 -1.154 113.938 1.00 83.56 275 PHE A O 1
ATOM 2047 N N . ALA A 1 276 ? -68.185 -0.763 116.136 1.00 82.62 276 ALA A N 1
ATOM 2048 C CA . ALA A 1 276 ? -66.961 0.027 116.011 1.00 82.62 276 ALA A CA 1
ATOM 2049 C C . ALA A 1 276 ? -65.794 -0.799 115.439 1.00 82.62 276 ALA A C 1
ATOM 2051 O O . ALA A 1 276 ? -65.052 -0.299 114.594 1.00 82.62 276 ALA A O 1
ATOM 2052 N N . VAL A 1 277 ? -65.658 -2.069 115.846 1.00 85.75 277 VAL A N 1
ATOM 2053 C CA . VAL A 1 277 ? -64.626 -2.979 115.311 1.00 85.75 277 VAL A CA 1
ATOM 2054 C C . VAL A 1 277 ? -64.860 -3.254 113.825 1.00 85.75 277 VAL A C 1
ATOM 2056 O O . VAL A 1 277 ? -63.942 -3.088 113.026 1.00 85.75 277 VAL A O 1
ATOM 2059 N N . VAL A 1 278 ? -66.093 -3.593 113.430 1.00 88.81 278 VAL A N 1
ATOM 2060 C CA . VAL A 1 278 ? -66.432 -3.840 112.015 1.00 88.81 278 VAL A CA 1
ATOM 2061 C C . VAL A 1 278 ? -66.255 -2.573 111.174 1.00 88.81 278 VAL A C 1
ATOM 2063 O O . VAL A 1 278 ? -65.672 -2.632 110.096 1.00 88.81 278 VAL A O 1
ATOM 2066 N N . ALA A 1 279 ? -66.694 -1.411 111.666 1.00 88.38 279 ALA A N 1
ATOM 2067 C CA . ALA A 1 279 ? -66.526 -0.139 110.966 1.00 88.38 279 ALA A CA 1
ATOM 2068 C C . ALA A 1 279 ? -65.043 0.236 110.786 1.00 88.38 279 ALA A C 1
ATOM 2070 O O . ALA A 1 279 ? -64.656 0.697 109.712 1.00 88.38 279 ALA A O 1
ATOM 2071 N N . SER A 1 280 ? -64.194 -0.021 111.789 1.00 87.38 280 SER A N 1
ATOM 2072 C CA . SER A 1 280 ? -62.743 0.172 111.682 1.00 87.38 280 SER A CA 1
ATOM 2073 C C . SER A 1 280 ? -62.099 -0.784 110.671 1.00 87.38 280 SER A C 1
ATOM 2075 O O . SER A 1 280 ? -61.230 -0.361 109.906 1.00 87.38 280 SER A O 1
ATOM 2077 N N . GLU A 1 281 ? -62.531 -2.046 110.625 1.00 91.12 281 GLU A N 1
ATOM 2078 C CA . GLU A 1 281 ? -62.023 -3.034 109.665 1.00 91.12 281 GLU A CA 1
ATOM 2079 C C . GLU A 1 281 ? -62.410 -2.663 108.225 1.00 91.12 281 GLU A C 1
ATOM 2081 O O . GLU A 1 281 ? -61.554 -2.622 107.342 1.00 91.12 281 GLU A O 1
ATOM 2086 N N . VAL A 1 282 ? -63.670 -2.269 107.993 1.00 92.69 282 VAL A N 1
ATOM 2087 C CA . VAL A 1 282 ? -64.140 -1.778 106.684 1.00 92.69 282 VAL A CA 1
ATOM 2088 C C . VAL A 1 282 ? -63.381 -0.515 106.268 1.00 92.69 282 VAL A C 1
ATOM 2090 O O . VAL A 1 282 ? -62.987 -0.390 105.109 1.00 92.69 282 VAL A O 1
ATOM 2093 N N . LYS A 1 283 ? -63.115 0.407 107.202 1.00 88.50 283 LYS A N 1
ATOM 2094 C CA . LYS A 1 283 ? -62.310 1.612 106.947 1.00 88.50 283 LYS A CA 1
ATOM 2095 C C . LYS A 1 283 ? -60.874 1.258 106.540 1.00 88.50 283 LYS A C 1
ATOM 2097 O O . LYS A 1 283 ? -60.342 1.831 105.590 1.00 88.50 283 LYS A O 1
ATOM 2102 N N . SER A 1 284 ? -60.252 0.302 107.231 1.00 90.31 284 SER A N 1
ATOM 2103 C CA . SER A 1 284 ? -58.907 -0.193 106.911 1.00 90.31 284 SER A CA 1
ATOM 2104 C C . SER A 1 284 ? -58.858 -0.836 105.520 1.00 90.31 284 SER A C 1
ATOM 2106 O O . SER A 1 284 ? -57.995 -0.488 104.710 1.00 90.31 284 SER A O 1
ATOM 2108 N N . LEU A 1 285 ? -59.829 -1.701 105.204 1.00 91.88 285 LEU A N 1
ATOM 2109 C CA . LEU A 1 285 ? -59.931 -2.396 103.920 1.00 91.88 285 LEU A CA 1
ATOM 2110 C C . LEU A 1 285 ? -60.205 -1.425 102.760 1.00 91.88 285 LEU A C 1
ATOM 2112 O O . LEU A 1 285 ? -59.595 -1.537 101.696 1.00 91.88 285 LEU A O 1
ATOM 2116 N N . ALA A 1 286 ? -61.052 -0.415 102.978 1.00 91.12 286 ALA A N 1
ATOM 2117 C CA . ALA A 1 286 ? -61.284 0.664 102.021 1.00 91.12 286 ALA A CA 1
ATOM 2118 C C . ALA A 1 286 ? -60.010 1.495 101.781 1.00 91.12 286 ALA A C 1
ATOM 2120 O O . ALA A 1 286 ? -59.693 1.819 100.639 1.00 91.12 286 ALA A O 1
ATOM 2121 N N . GLY A 1 287 ? -59.230 1.774 102.832 1.00 89.56 287 GLY A N 1
ATOM 2122 C CA . GLY A 1 287 ? -57.931 2.443 102.716 1.00 89.56 287 GLY A CA 1
ATOM 2123 C C . GLY A 1 287 ? -56.869 1.609 101.986 1.00 89.56 287 GLY A C 1
ATOM 2124 O O . GLY A 1 287 ? -56.096 2.149 101.196 1.00 89.56 287 GLY A O 1
ATOM 2125 N N . GLN A 1 288 ? -56.827 0.291 102.207 1.00 91.38 288 GLN A N 1
ATOM 2126 C CA . GLN A 1 288 ? -55.976 -0.622 101.431 1.00 91.38 288 GLN A CA 1
ATOM 2127 C C . GLN A 1 288 ? -56.401 -0.676 99.960 1.00 91.38 288 GLN A C 1
ATOM 2129 O O . GLN A 1 288 ? -55.543 -0.586 99.087 1.00 91.38 288 GLN A O 1
ATOM 2134 N N . THR A 1 289 ? -57.708 -0.738 99.694 1.00 92.88 289 THR A N 1
ATOM 2135 C CA . THR A 1 289 ? -58.263 -0.726 98.333 1.00 92.88 289 THR A CA 1
ATOM 2136 C C . THR A 1 289 ? -57.900 0.566 97.608 1.00 92.88 289 THR A C 1
ATOM 2138 O O . THR A 1 289 ? -57.412 0.499 96.488 1.00 92.88 289 THR A O 1
ATOM 2141 N N . ALA A 1 290 ? -58.047 1.725 98.263 1.00 90.62 290 ALA A N 1
ATOM 2142 C CA . ALA A 1 290 ? -57.685 3.023 97.697 1.00 90.62 290 ALA A CA 1
ATOM 2143 C C . ALA A 1 290 ? -56.196 3.100 97.309 1.00 90.62 290 ALA A C 1
ATOM 2145 O O . ALA A 1 290 ? -55.870 3.549 96.212 1.00 90.62 290 ALA A O 1
ATOM 2146 N N . ARG A 1 291 ? -55.295 2.607 98.172 1.00 90.06 291 ARG A N 1
ATOM 2147 C CA . ARG A 1 291 ? -53.854 2.531 97.866 1.00 90.06 291 ARG A CA 1
ATOM 2148 C C . ARG A 1 291 ? -53.559 1.592 96.698 1.00 90.06 291 ARG A C 1
ATOM 2150 O O . ARG A 1 291 ? -52.843 1.979 95.785 1.00 90.06 291 ARG A O 1
ATOM 2157 N N . ALA A 1 292 ? -54.158 0.402 96.689 1.00 92.06 292 ALA A N 1
ATOM 2158 C CA . ALA A 1 292 ? -53.991 -0.547 95.591 1.00 92.06 292 ALA A CA 1
ATOM 2159 C C . ALA A 1 292 ? -54.514 0.020 94.257 1.00 92.06 292 ALA A C 1
ATOM 2161 O O . ALA A 1 292 ? -53.872 -0.146 93.223 1.00 92.06 292 ALA A O 1
ATOM 2162 N N . THR A 1 293 ? -55.643 0.739 94.257 1.00 92.81 293 THR A N 1
ATOM 2163 C CA . THR A 1 293 ? -56.142 1.418 93.050 1.00 92.81 293 THR A CA 1
ATOM 2164 C C . THR A 1 293 ? -55.257 2.574 92.600 1.00 92.81 293 THR A C 1
ATOM 2166 O O . THR A 1 293 ? -55.178 2.825 91.399 1.00 92.81 293 THR A O 1
ATOM 2169 N N . ASP A 1 294 ? -54.582 3.263 93.520 1.00 91.31 294 ASP A N 1
ATOM 2170 C CA . ASP A 1 294 ? -53.640 4.331 93.176 1.00 91.31 294 ASP A CA 1
ATOM 2171 C C . ASP A 1 294 ? -52.390 3.757 92.486 1.00 91.31 294 ASP A C 1
ATOM 2173 O O . ASP A 1 294 ? -51.999 4.218 91.414 1.00 91.31 294 ASP A O 1
ATOM 2177 N N . GLU A 1 295 ? -51.840 2.658 93.012 1.00 92.06 295 GLU A N 1
ATOM 2178 C CA . GLU A 1 295 ? -50.740 1.918 92.376 1.00 92.06 295 GLU A CA 1
ATOM 2179 C C . GLU A 1 295 ? -51.123 1.390 90.982 1.00 92.06 295 GLU A C 1
ATOM 2181 O O . GLU A 1 295 ? -50.356 1.538 90.027 1.00 92.06 295 GLU A O 1
ATOM 2186 N N . ILE A 1 296 ? -52.327 0.823 90.827 1.00 93.69 296 ILE A N 1
ATOM 2187 C CA . ILE A 1 296 ? -52.831 0.377 89.517 1.00 93.69 296 ILE A CA 1
ATOM 2188 C C . ILE A 1 296 ? -53.010 1.574 88.573 1.00 93.69 296 ILE A C 1
ATOM 2190 O O . ILE A 1 296 ? -52.643 1.481 87.404 1.00 93.69 296 ILE A O 1
ATOM 2194 N N . SER A 1 297 ? -53.521 2.709 89.058 1.00 92.56 297 SER A N 1
ATOM 2195 C CA . SER A 1 297 ? -53.686 3.923 88.243 1.00 92.56 297 SER A CA 1
ATOM 2196 C C . SER A 1 297 ? -52.349 4.409 87.686 1.00 92.56 297 SER A C 1
ATOM 2198 O O . SER A 1 297 ? -52.255 4.723 86.499 1.00 92.56 297 SER A O 1
ATOM 2200 N N . GLN A 1 298 ? -51.295 4.400 88.508 1.00 93.19 298 GLN A N 1
ATOM 2201 C CA . GLN A 1 298 ? -49.939 4.746 88.074 1.00 93.19 298 GLN A CA 1
ATOM 2202 C C . GLN A 1 298 ? -49.412 3.772 87.008 1.00 93.19 298 GLN A C 1
ATOM 2204 O O . GLN A 1 298 ? -48.825 4.205 86.014 1.00 93.19 298 GLN A O 1
ATOM 2209 N N . GLN A 1 299 ? -49.661 2.465 87.158 1.00 92.94 299 GLN A N 1
ATOM 2210 C CA . GLN A 1 299 ? -49.279 1.469 86.148 1.00 92.94 299 GLN A CA 1
ATOM 2211 C C . GLN A 1 299 ? -50.034 1.661 84.827 1.00 92.94 299 GLN A C 1
ATOM 2213 O O . GLN A 1 299 ? -49.428 1.585 83.758 1.00 92.94 299 GLN A O 1
ATOM 2218 N N . ILE A 1 300 ? -51.335 1.959 84.875 1.00 93.38 300 ILE A N 1
ATOM 2219 C CA . ILE A 1 300 ? -52.137 2.223 83.672 1.00 93.38 300 ILE A CA 1
ATOM 2220 C C . ILE A 1 300 ? -51.672 3.496 82.965 1.00 93.38 300 ILE A C 1
ATOM 2222 O O . ILE A 1 300 ? -51.523 3.478 81.744 1.00 93.38 300 ILE A O 1
ATOM 2226 N N . ALA A 1 301 ? -51.360 4.562 83.705 1.00 91.25 301 ALA A N 1
ATOM 2227 C CA . ALA A 1 301 ? -50.798 5.783 83.131 1.00 91.25 301 ALA A CA 1
ATOM 2228 C C . ALA A 1 301 ? -49.454 5.520 82.423 1.00 91.25 301 ALA A C 1
ATOM 2230 O O . ALA A 1 301 ? -49.223 6.013 81.318 1.00 91.25 301 ALA A O 1
ATOM 2231 N N . ALA A 1 302 ? -48.589 4.682 83.007 1.00 93.00 302 ALA A N 1
ATOM 2232 C CA . ALA A 1 302 ? -47.338 4.273 82.370 1.00 93.00 302 ALA A CA 1
ATOM 2233 C C . ALA A 1 302 ? -47.575 3.468 81.076 1.00 93.00 302 ALA A C 1
ATOM 2235 O O . ALA A 1 302 ? -46.892 3.694 80.075 1.00 93.00 302 ALA A O 1
ATOM 2236 N N . VAL A 1 303 ? -48.564 2.566 81.063 1.00 93.25 303 VAL A N 1
ATOM 2237 C CA . VAL A 1 303 ? -48.953 1.801 79.864 1.00 93.25 303 VAL A CA 1
ATOM 2238 C C . VAL A 1 303 ? -49.519 2.715 78.773 1.00 93.25 303 VAL A C 1
ATOM 2240 O O . VAL A 1 303 ? -49.156 2.558 77.606 1.00 93.25 303 VAL A O 1
ATOM 2243 N N . GLN A 1 304 ? -50.363 3.687 79.126 1.00 90.44 304 GLN A N 1
ATOM 2244 C CA . GLN A 1 304 ? -50.907 4.673 78.184 1.00 90.44 304 GLN A CA 1
ATOM 2245 C C . GLN A 1 304 ? -49.784 5.487 77.532 1.00 90.44 304 GLN A C 1
ATOM 2247 O O . GLN A 1 304 ? -49.681 5.506 76.306 1.00 90.44 304 GLN A O 1
ATOM 2252 N N . ALA A 1 305 ? -48.875 6.049 78.335 1.00 92.62 305 ALA A N 1
ATOM 2253 C CA . ALA A 1 305 ? -47.735 6.815 77.835 1.00 92.62 305 ALA A CA 1
ATOM 2254 C C . ALA A 1 305 ? -46.818 5.978 76.919 1.00 92.62 305 ALA A C 1
ATOM 2256 O O . ALA A 1 305 ? -46.405 6.435 75.852 1.00 92.62 305 ALA A O 1
ATOM 2257 N N . ALA A 1 306 ? -46.528 4.725 77.291 1.00 92.50 306 ALA A N 1
ATOM 2258 C CA . ALA A 1 306 ? -45.731 3.819 76.460 1.00 92.50 306 ALA A CA 1
ATOM 2259 C C . ALA A 1 306 ? -46.427 3.472 75.129 1.00 92.50 306 ALA A C 1
ATOM 2261 O O . ALA A 1 306 ? -45.767 3.333 74.091 1.00 92.50 306 ALA A O 1
ATOM 2262 N N . THR A 1 307 ? -47.756 3.360 75.141 1.00 92.62 307 THR A N 1
ATOM 2263 C CA . THR A 1 307 ? -48.558 3.076 73.944 1.00 92.62 307 THR A CA 1
ATOM 2264 C C . THR A 1 307 ? -48.589 4.283 73.006 1.00 92.62 307 THR A C 1
ATOM 2266 O O . THR A 1 307 ? -48.322 4.128 71.814 1.00 92.62 307 THR A O 1
ATOM 2269 N N . GLU A 1 308 ? -48.808 5.494 73.525 1.00 90.06 308 GLU A N 1
ATOM 2270 C CA . GLU A 1 308 ? -48.751 6.738 72.743 1.00 90.06 308 GLU A CA 1
ATOM 2271 C C . GLU A 1 308 ? -47.382 6.931 72.084 1.00 90.06 308 GLU A C 1
ATOM 2273 O O . GLU A 1 308 ? -47.291 7.180 70.878 1.00 90.06 308 GLU A O 1
ATOM 2278 N N . GLN A 1 309 ? -46.304 6.721 72.845 1.00 91.75 309 GLN A N 1
ATOM 2279 C CA . GLN A 1 309 ? -44.944 6.790 72.317 1.00 91.75 309 GLN A CA 1
ATOM 2280 C C . GLN A 1 309 ? -44.721 5.771 71.187 1.00 91.75 309 GLN A C 1
ATOM 2282 O O . GLN A 1 309 ? -44.113 6.091 70.162 1.00 91.75 309 GLN A O 1
ATOM 2287 N N . SER A 1 310 ? -45.259 4.558 71.336 1.00 92.19 310 SER A N 1
ATOM 2288 C CA . SER A 1 310 ? -45.182 3.512 70.312 1.00 92.19 310 SER A CA 1
ATOM 2289 C C . SER A 1 310 ? -45.943 3.898 69.037 1.00 92.19 310 SER A C 1
ATOM 2291 O O . SER A 1 310 ? -45.430 3.698 67.933 1.00 92.19 310 SER A O 1
ATOM 2293 N N . VAL A 1 311 ? -47.126 4.514 69.155 1.00 89.81 311 VAL A N 1
ATOM 2294 C CA . VAL A 1 311 ? -47.908 5.019 68.008 1.00 89.81 311 VAL A CA 1
ATOM 2295 C C . VAL A 1 311 ? -47.151 6.114 67.250 1.00 89.81 311 VAL A C 1
ATOM 2297 O O . VAL A 1 311 ? -47.139 6.106 66.012 1.00 89.81 311 VAL A O 1
ATOM 2300 N N . VAL A 1 312 ? -46.476 7.026 67.957 1.00 88.50 312 VAL A N 1
ATOM 2301 C CA . VAL A 1 312 ? -45.637 8.068 67.340 1.00 88.50 312 VAL A CA 1
ATOM 2302 C C . VAL A 1 312 ? -44.490 7.440 66.546 1.00 88.50 312 VAL A C 1
ATOM 2304 O O . VAL A 1 312 ? -44.307 7.766 65.369 1.00 88.50 312 VAL A O 1
ATOM 2307 N N . SER A 1 313 ? -43.761 6.486 67.134 1.00 88.19 313 SER A N 1
ATOM 2308 C CA . SER A 1 313 ? -42.672 5.779 66.448 1.00 88.19 313 SER A CA 1
ATOM 2309 C C . SER A 1 313 ? -43.152 5.017 65.208 1.00 88.19 313 SER A C 1
ATOM 2311 O O . SER A 1 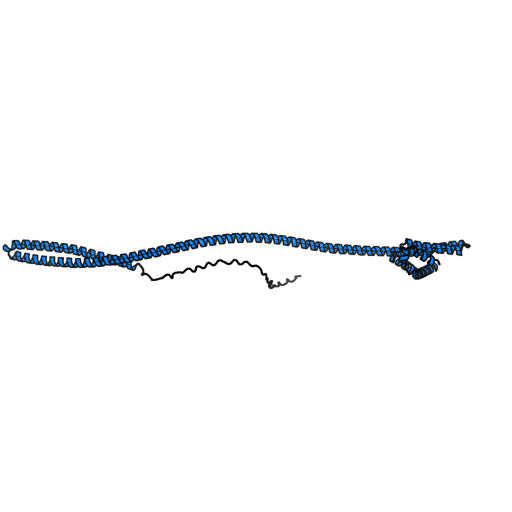313 ? -42.533 5.116 64.148 1.00 88.19 313 SER A O 1
ATOM 2313 N N . ILE A 1 314 ? -44.287 4.317 65.295 1.00 89.50 314 ILE A N 1
ATOM 2314 C CA . ILE A 1 314 ? -44.881 3.587 64.163 1.00 89.50 314 ILE A CA 1
ATOM 2315 C C . ILE A 1 314 ? -45.315 4.546 63.045 1.00 89.50 314 ILE A C 1
ATOM 2317 O O . ILE A 1 314 ? -45.114 4.266 61.861 1.00 89.50 314 ILE A O 1
ATOM 2321 N N . THR A 1 315 ? -45.879 5.701 63.400 1.00 83.44 315 THR A N 1
ATOM 2322 C CA . THR A 1 315 ? -46.291 6.719 62.423 1.00 83.44 315 THR A CA 1
ATOM 2323 C C . THR A 1 315 ? -45.078 7.307 61.690 1.00 83.44 315 THR A C 1
ATOM 2325 O O . THR A 1 315 ? -45.139 7.499 60.474 1.00 83.44 315 THR A O 1
ATOM 2328 N N . GLY A 1 316 ? -43.949 7.486 62.386 1.00 82.56 316 GLY A N 1
ATOM 2329 C CA . GLY A 1 316 ? -42.678 7.918 61.792 1.00 82.56 316 GLY A CA 1
ATOM 2330 C C . GLY A 1 316 ? -42.126 6.959 60.724 1.00 82.56 316 GLY A C 1
ATOM 2331 O O . GLY A 1 316 ? -41.596 7.403 59.698 1.00 82.56 316 GLY A O 1
ATOM 2332 N N . ILE A 1 317 ? -42.313 5.646 60.907 1.00 81.38 317 ILE A N 1
ATOM 2333 C CA . ILE A 1 317 ? -41.953 4.619 59.908 1.00 81.38 317 ILE A CA 1
ATOM 2334 C C . ILE A 1 317 ? -42.813 4.772 58.640 1.00 81.38 317 ILE A C 1
ATOM 2336 O O . ILE A 1 317 ? -42.324 4.638 57.519 1.00 81.38 317 ILE A O 1
ATOM 2340 N N . GLY A 1 318 ? -44.094 5.117 58.796 1.00 72.62 318 GLY A N 1
ATOM 2341 C CA . GLY A 1 318 ? -45.002 5.345 57.670 1.00 72.62 318 GLY A CA 1
ATOM 2342 C C . GLY A 1 318 ? -44.660 6.582 56.831 1.00 72.62 318 GLY A C 1
ATOM 2343 O O . GLY A 1 318 ? -44.883 6.570 55.623 1.00 72.62 318 GLY A O 1
ATOM 2344 N N . SER A 1 319 ? -44.104 7.632 57.444 1.00 71.25 319 SER A N 1
ATOM 2345 C CA . SER A 1 319 ? -43.751 8.891 56.765 1.00 71.25 319 SER A CA 1
ATOM 2346 C C . SER A 1 319 ? -42.381 8.895 56.081 1.00 71.25 319 SER A C 1
ATOM 2348 O O . SER A 1 319 ? -42.147 9.706 55.190 1.00 71.25 319 SER A O 1
ATOM 2350 N N . THR A 1 320 ? -41.467 8.008 56.479 1.00 68.75 320 THR A N 1
ATOM 2351 C CA . THR A 1 320 ? -40.102 7.936 55.921 1.00 68.75 320 THR A CA 1
ATOM 2352 C C . THR A 1 320 ? -40.032 7.214 54.573 1.00 68.75 320 THR A C 1
ATOM 2354 O O . THR A 1 320 ? -39.021 7.308 53.880 1.00 68.75 320 THR A O 1
ATOM 2357 N N . THR A 1 321 ? -41.113 6.546 54.155 1.00 59.72 321 THR A N 1
ATOM 2358 C CA . THR A 1 321 ? -41.194 5.862 52.858 1.00 59.72 321 THR A CA 1
ATOM 2359 C C . THR A 1 321 ? -42.057 6.693 51.897 1.00 59.72 321 THR A C 1
ATOM 2361 O O . THR A 1 321 ? -43.246 6.872 52.170 1.00 59.72 321 THR A O 1
ATOM 2364 N N . PRO A 1 322 ? -41.518 7.233 50.786 1.00 49.28 322 PRO A N 1
ATOM 2365 C CA . PRO A 1 322 ? -42.290 8.090 49.891 1.00 49.28 322 PRO A CA 1
ATOM 2366 C C . PRO A 1 322 ? -43.460 7.320 49.253 1.00 49.28 322 PRO A C 1
ATOM 2368 O O . PRO A 1 322 ? -43.331 6.126 48.956 1.00 49.28 322 PRO A O 1
ATOM 2371 N N . PRO A 1 323 ? -44.615 7.977 49.027 1.00 49.25 323 PRO A N 1
ATOM 2372 C CA . PRO A 1 323 ? -45.770 7.335 48.420 1.00 49.25 323 PRO A CA 1
ATOM 2373 C C . PRO A 1 323 ? -45.425 6.843 47.015 1.00 49.25 323 PRO A C 1
ATOM 2375 O O . PRO A 1 323 ? -44.712 7.499 46.257 1.00 49.25 323 PRO A O 1
ATOM 2378 N N . ARG A 1 324 ? -45.963 5.672 46.670 1.00 49.44 324 ARG A N 1
ATOM 2379 C CA . ARG A 1 324 ? -45.798 5.029 45.367 1.00 49.44 324 ARG A CA 1
ATOM 2380 C C . ARG A 1 324 ? -46.230 5.977 44.242 1.00 49.44 324 ARG A C 1
ATOM 2382 O O . ARG A 1 324 ? -47.418 6.069 43.940 1.00 49.44 324 ARG A O 1
ATOM 2389 N N . SER A 1 325 ? -45.273 6.631 43.588 1.00 43.75 325 SER A N 1
ATOM 2390 C CA . SER A 1 325 ? -45.492 7.301 42.306 1.00 43.75 325 SER A CA 1
ATOM 2391 C C . SER A 1 325 ? -45.933 6.245 41.286 1.00 43.75 325 SER A C 1
ATOM 2393 O O . SER A 1 325 ? -45.204 5.273 41.076 1.00 43.75 325 SER A O 1
ATOM 2395 N N . PRO A 1 326 ? -47.105 6.368 40.641 1.00 44.31 326 PRO A N 1
ATOM 2396 C CA . PRO A 1 326 ? -47.513 5.442 39.597 1.00 44.31 326 PRO A CA 1
ATOM 2397 C C . PRO A 1 326 ? -46.753 5.788 38.310 1.00 44.31 326 PRO A C 1
ATOM 2399 O O . PRO A 1 326 ? -47.305 6.401 37.402 1.00 44.31 326 PRO A O 1
ATOM 2402 N N . SER A 1 327 ? -45.472 5.428 38.219 1.00 44.34 327 SER A N 1
ATOM 2403 C CA . SER A 1 327 ? -44.702 5.564 36.983 1.00 44.34 327 SER A CA 1
ATOM 2404 C C . SER A 1 327 ? -44.375 4.194 36.385 1.00 44.34 327 SER A C 1
ATOM 2406 O O . SER A 1 327 ? -43.798 3.310 37.010 1.00 44.34 327 SER A O 1
ATOM 2408 N N . SER A 1 328 ? -44.756 4.054 35.113 1.00 42.03 328 SER A N 1
ATOM 2409 C CA . SER A 1 328 ? -44.456 2.960 34.181 1.00 42.03 328 SER A CA 1
ATOM 2410 C C . SER A 1 328 ? -45.285 1.668 34.297 1.00 42.03 328 SER A C 1
ATOM 2412 O O . SER A 1 328 ? -44.793 0.571 34.548 1.00 42.03 328 SER A O 1
ATOM 2414 N N . ARG A 1 329 ? -46.555 1.751 33.865 1.00 41.12 329 ARG A N 1
ATOM 2415 C CA . ARG A 1 329 ? -47.091 0.690 32.992 1.00 41.12 329 ARG A CA 1
ATOM 2416 C C . ARG A 1 329 ? -46.127 0.558 31.808 1.00 41.12 329 ARG A C 1
ATOM 2418 O O . ARG A 1 329 ? -46.165 1.348 30.870 1.00 41.12 329 ARG A O 1
ATOM 2425 N N . ARG A 1 330 ? -45.217 -0.408 31.891 1.00 42.78 330 ARG A N 1
ATOM 2426 C CA . ARG A 1 330 ? -44.353 -0.847 30.795 1.00 42.78 330 ARG A CA 1
ATOM 2427 C C . ARG A 1 330 ? -45.258 -1.183 29.597 1.00 42.78 330 ARG A C 1
ATOM 2429 O O . ARG A 1 330 ? -46.092 -2.079 29.735 1.00 42.78 330 ARG A O 1
ATOM 2436 N N . PRO A 1 331 ? -45.140 -0.527 28.429 1.00 41.41 331 PRO A N 1
ATOM 2437 C CA . PRO A 1 331 ? -45.734 -1.075 27.225 1.00 41.41 331 PRO A CA 1
ATOM 2438 C C . PRO A 1 331 ? -44.981 -2.369 26.930 1.00 41.41 331 PRO A C 1
ATOM 2440 O O . PRO A 1 331 ? -43.748 -2.392 26.900 1.00 41.41 331 PRO A O 1
ATOM 2443 N N . SER A 1 332 ? -45.721 -3.454 26.736 1.00 41.59 332 SER A N 1
ATOM 2444 C CA . SER A 1 332 ? -45.199 -4.698 26.188 1.00 41.59 332 SER A CA 1
ATOM 2445 C C . SER A 1 332 ? -44.429 -4.390 24.900 1.00 41.59 332 SER A C 1
ATOM 2447 O O . SER A 1 332 ? -45.031 -4.128 23.856 1.00 41.59 332 SER A O 1
ATOM 2449 N N . ARG A 1 333 ? -43.094 -4.403 24.957 1.00 41.16 333 ARG A N 1
ATOM 2450 C CA . ARG A 1 333 ? -42.262 -4.430 23.755 1.00 41.16 333 ARG A CA 1
ATOM 2451 C C . ARG A 1 333 ? -42.514 -5.771 23.070 1.00 41.16 333 ARG A C 1
ATOM 2453 O O . ARG A 1 333 ? -41.903 -6.775 23.417 1.00 41.16 333 ARG A O 1
ATOM 2460 N N . ARG A 1 334 ? -43.437 -5.785 22.105 1.00 40.47 334 ARG A N 1
ATOM 2461 C CA . ARG A 1 334 ? -43.437 -6.782 21.035 1.00 40.47 334 ARG A CA 1
ATOM 2462 C C . ARG A 1 334 ? -42.111 -6.642 20.291 1.00 40.47 334 ARG A C 1
ATOM 2464 O O . ARG A 1 334 ? -41.817 -5.578 19.751 1.00 40.47 334 ARG A O 1
ATOM 2471 N N . SER A 1 335 ? -41.321 -7.708 20.283 1.00 37.38 335 SER A N 1
ATOM 2472 C CA . SER A 1 335 ? -40.197 -7.880 19.367 1.00 37.38 335 SER A CA 1
ATOM 2473 C C . SER A 1 335 ? -40.678 -7.755 17.918 1.00 37.38 335 SER A C 1
ATOM 2475 O O . SER A 1 335 ? -41.597 -8.483 17.541 1.00 37.38 335 SER A O 1
ATOM 2477 N N . PRO A 1 336 ? -40.043 -6.945 17.058 1.00 39.94 336 PRO A N 1
ATOM 2478 C CA . PRO A 1 336 ? -39.979 -7.266 15.651 1.00 39.94 336 PRO A CA 1
ATOM 2479 C C . PRO A 1 336 ? -38.797 -8.217 15.469 1.00 39.94 336 PRO A C 1
ATOM 2481 O O . PRO A 1 336 ? -37.632 -7.823 15.504 1.00 39.94 336 PRO A O 1
ATOM 2484 N N . ALA A 1 337 ? -39.111 -9.495 15.289 1.00 44.59 337 ALA A N 1
ATOM 2485 C CA . ALA A 1 337 ? -38.220 -10.391 14.582 1.00 44.59 337 ALA A CA 1
ATOM 2486 C C . ALA A 1 337 ? -38.067 -9.849 13.154 1.00 44.59 337 ALA A C 1
ATOM 2488 O O . ALA A 1 337 ? -38.966 -9.985 12.331 1.00 44.59 337 ALA A O 1
ATOM 2489 N N . THR A 1 338 ? -36.936 -9.218 12.854 1.00 40.84 338 THR A N 1
ATOM 2490 C CA . THR A 1 338 ? -36.480 -9.058 11.473 1.00 40.84 338 THR A CA 1
ATOM 2491 C C . THR A 1 338 ? -35.030 -9.484 11.397 1.00 40.84 338 THR A C 1
ATOM 2493 O O . THR A 1 338 ? -34.109 -8.703 11.628 1.00 40.84 338 THR A O 1
ATOM 2496 N N . SER A 1 339 ? -34.850 -10.751 11.034 1.00 44.97 339 SER A N 1
ATOM 2497 C CA . SER A 1 339 ? -33.656 -11.218 10.354 1.00 44.97 339 SER A CA 1
ATOM 2498 C C . SER A 1 339 ? -33.443 -10.358 9.107 1.00 44.97 339 SER A C 1
ATOM 2500 O O . SER A 1 339 ? -34.183 -10.469 8.127 1.00 44.97 339 SER A O 1
ATOM 2502 N N . ARG A 1 340 ? -32.422 -9.508 9.110 1.00 38.28 340 ARG A N 1
ATOM 2503 C CA . ARG A 1 340 ? -31.849 -8.983 7.872 1.00 38.28 340 ARG A CA 1
ATOM 2504 C C . ARG A 1 340 ? -30.416 -9.480 7.774 1.00 38.28 340 ARG A C 1
ATOM 2506 O O . ARG A 1 340 ? -29.507 -8.928 8.379 1.00 38.28 340 ARG A O 1
ATOM 2513 N N . LYS A 1 341 ? -30.257 -10.560 7.003 1.00 44.78 341 LYS A N 1
ATOM 2514 C CA . LYS A 1 341 ? -28.989 -10.935 6.370 1.00 44.78 341 LYS A CA 1
ATOM 2515 C C . LYS A 1 341 ? -28.431 -9.712 5.622 1.00 44.78 341 LYS A C 1
ATOM 2517 O O . LYS A 1 341 ? -29.217 -9.032 4.956 1.00 44.78 341 LYS A O 1
ATOM 2522 N N . PRO A 1 342 ? -27.117 -9.448 5.652 1.00 42.16 342 PRO A N 1
ATOM 2523 C CA . PRO A 1 342 ? -26.520 -8.493 4.729 1.00 42.16 342 PRO A CA 1
ATOM 2524 C C . PRO A 1 342 ? -26.472 -9.122 3.324 1.00 42.16 342 PRO A C 1
ATOM 2526 O O . PRO A 1 342 ? -26.130 -10.304 3.205 1.00 42.16 342 PRO A O 1
ATOM 2529 N N . PRO A 1 343 ? -26.807 -8.399 2.240 1.00 45.44 343 PRO A N 1
ATOM 2530 C CA . PRO A 1 343 ? -26.582 -8.924 0.908 1.00 45.44 343 PRO A CA 1
ATOM 2531 C C . PRO A 1 343 ? -25.101 -8.770 0.559 1.00 45.44 343 PRO A C 1
ATOM 2533 O O . PRO A 1 343 ? -24.565 -7.665 0.481 1.00 45.44 343 PRO A O 1
ATOM 2536 N N . MET A 1 344 ? -24.452 -9.901 0.294 1.00 43.28 344 MET A N 1
ATOM 2537 C CA . MET A 1 344 ? -23.299 -9.925 -0.591 1.00 43.28 344 MET A CA 1
ATOM 2538 C C . MET A 1 344 ? -23.746 -9.471 -1.984 1.00 43.28 344 MET A C 1
ATOM 2540 O O . MET A 1 344 ? -24.553 -10.140 -2.626 1.00 43.28 344 MET A O 1
ATOM 2544 N N . ALA A 1 345 ? -23.197 -8.362 -2.473 1.00 40.53 345 ALA A N 1
ATOM 2545 C CA . ALA A 1 345 ? -23.271 -7.991 -3.880 1.00 40.53 345 ALA A CA 1
ATOM 2546 C C . ALA A 1 345 ? -21.914 -7.459 -4.346 1.00 40.53 345 ALA A C 1
ATOM 2548 O O . ALA A 1 345 ? -21.536 -6.307 -4.166 1.00 40.53 345 ALA A O 1
ATOM 2549 N N . ARG A 1 346 ? -21.184 -8.376 -4.969 1.00 42.84 346 ARG A N 1
ATOM 2550 C CA . ARG A 1 346 ? -19.985 -8.177 -5.770 1.00 42.84 346 ARG A CA 1
ATOM 2551 C C . ARG A 1 346 ? -20.420 -7.747 -7.178 1.00 42.84 346 ARG A C 1
ATOM 2553 O O . ARG A 1 346 ? -21.160 -8.497 -7.804 1.00 42.84 346 ARG A O 1
ATOM 2560 N N . LYS A 1 347 ? -19.944 -6.600 -7.682 1.00 39.53 347 LYS A N 1
ATOM 2561 C CA . LYS A 1 347 ? -19.727 -6.251 -9.115 1.00 39.53 347 LYS A CA 1
ATOM 2562 C C . LYS A 1 347 ? -19.019 -4.884 -9.166 1.00 39.53 347 LYS A C 1
ATOM 2564 O O . LYS A 1 347 ? -19.582 -3.882 -8.763 1.00 39.53 347 LYS A O 1
ATOM 2569 N N . ARG A 1 348 ? -17.693 -4.868 -9.342 1.00 38.09 348 ARG A N 1
ATOM 2570 C CA . ARG A 1 348 ? -16.963 -4.630 -10.608 1.00 38.09 348 ARG A CA 1
ATOM 2571 C C . ARG A 1 348 ? -17.271 -3.284 -11.293 1.00 38.09 348 ARG A C 1
ATOM 2573 O O . ARG A 1 348 ? -18.333 -3.116 -11.869 1.00 38.09 348 ARG A O 1
ATOM 2580 N N . SER A 1 349 ? -16.211 -2.470 -11.375 1.00 35.81 349 SER A N 1
ATOM 2581 C CA . SER A 1 349 ? -15.779 -1.696 -12.550 1.00 35.81 349 SER A CA 1
ATOM 2582 C C . SER A 1 349 ? -16.679 -0.563 -13.063 1.00 35.81 349 SER A C 1
ATOM 2584 O O . SER A 1 349 ? -17.539 -0.789 -13.912 1.00 35.81 349 SER A O 1
ATOM 2586 N N . ARG A 1 350 ? -16.273 0.683 -12.781 1.00 37.03 350 ARG A N 1
ATOM 2587 C CA . ARG A 1 350 ? -15.952 1.622 -13.866 1.00 37.03 350 ARG A CA 1
ATOM 2588 C C . ARG A 1 350 ? -15.008 2.724 -13.392 1.00 37.03 350 ARG A C 1
ATOM 2590 O O . ARG A 1 350 ? -15.265 3.404 -12.407 1.00 37.03 350 ARG A O 1
ATOM 2597 N N . ALA A 1 351 ? -13.904 2.841 -14.117 1.00 42.50 351 ALA A N 1
ATOM 2598 C CA . ALA A 1 351 ? -12.971 3.944 -14.060 1.00 42.50 351 ALA A CA 1
ATOM 2599 C C . ALA A 1 351 ? -13.628 5.214 -14.610 1.00 42.50 351 ALA A C 1
ATOM 2601 O O . ALA A 1 351 ? -14.215 5.165 -15.686 1.00 42.50 351 ALA A O 1
ATOM 2602 N N . THR A 1 352 ? -13.439 6.334 -13.919 1.00 40.03 352 THR A N 1
ATOM 2603 C CA . THR A 1 352 ? -13.316 7.665 -14.525 1.00 40.03 352 THR A CA 1
ATOM 2604 C C . THR A 1 352 ? -12.508 8.539 -13.576 1.00 40.03 352 THR A C 1
ATOM 2606 O O . THR A 1 352 ? -12.953 8.884 -12.485 1.00 40.03 352 THR A O 1
ATOM 2609 N N . SER A 1 353 ? -11.293 8.852 -14.019 1.00 43.31 353 SER A N 1
ATOM 2610 C CA . SER A 1 353 ? -10.474 9.967 -13.548 1.00 43.31 353 SER A CA 1
ATOM 2611 C C . SER A 1 353 ? -11.239 11.292 -13.708 1.00 43.31 353 SER A C 1
ATOM 2613 O O . SER A 1 353 ? -12.096 11.397 -14.588 1.00 43.31 353 SER A O 1
ATOM 2615 N N . PRO A 1 354 ? -10.871 12.333 -12.948 1.00 46.50 354 PRO A N 1
ATOM 2616 C CA . PRO A 1 354 ? -10.463 13.534 -13.658 1.00 46.50 354 PRO A CA 1
ATOM 2617 C C . PRO A 1 354 ? -9.114 14.053 -13.171 1.00 46.50 354 PRO A C 1
ATOM 2619 O O . PRO A 1 354 ? -8.851 14.241 -11.983 1.00 46.50 354 PRO A O 1
ATOM 2622 N N . ALA A 1 355 ? -8.269 14.303 -14.161 1.00 37.66 355 ALA A N 1
ATOM 2623 C CA . ALA A 1 355 ? -7.019 15.005 -14.042 1.00 37.66 355 ALA A CA 1
ATOM 2624 C C . ALA A 1 355 ? -7.232 16.491 -13.695 1.00 37.66 355 ALA A C 1
ATOM 2626 O O . ALA A 1 355 ? -8.149 17.150 -14.175 1.00 37.66 355 ALA A O 1
ATOM 2627 N N . SER A 1 356 ? -6.278 17.002 -12.916 1.00 39.31 356 SER A N 1
ATOM 2628 C CA . SER A 1 356 ? -5.621 18.304 -13.084 1.00 39.31 356 SER A CA 1
ATOM 2629 C C . SER A 1 356 ? -6.465 19.588 -13.143 1.00 39.31 356 SER A C 1
ATOM 2631 O O . SER A 1 356 ? -6.910 20.015 -14.203 1.00 39.31 356 SER A O 1
ATOM 2633 N N . ALA A 1 357 ? -6.440 20.342 -12.041 1.00 41.09 357 ALA A N 1
ATOM 2634 C CA . ALA A 1 357 ? -6.429 21.807 -12.079 1.00 41.09 357 ALA A CA 1
ATOM 2635 C C . ALA A 1 357 ? -5.598 22.371 -10.910 1.00 41.09 357 ALA A C 1
ATOM 2637 O O . ALA A 1 357 ? -6.101 23.037 -10.008 1.00 41.09 357 ALA A O 1
ATOM 2638 N N . ARG A 1 358 ? -4.287 22.090 -10.903 1.00 44.59 358 ARG A N 1
ATOM 2639 C CA . ARG A 1 358 ? -3.337 22.746 -9.991 1.00 44.59 358 ARG A CA 1
ATOM 2640 C C . ARG A 1 358 ? -2.885 24.056 -10.643 1.00 44.59 358 ARG A C 1
ATOM 2642 O O . ARG A 1 358 ? -2.103 24.048 -11.591 1.00 44.59 358 ARG A O 1
ATOM 2649 N N . ARG A 1 359 ? -3.423 25.180 -10.157 1.00 44.62 359 ARG A N 1
ATOM 2650 C CA . ARG A 1 359 ? -3.019 26.546 -10.533 1.00 44.62 359 ARG A CA 1
ATOM 2651 C C . ARG A 1 359 ? -1.501 26.708 -10.374 1.00 44.62 359 ARG A C 1
ATOM 2653 O O . ARG A 1 359 ? -0.970 26.574 -9.273 1.00 44.62 359 ARG A O 1
ATOM 2660 N N . ARG A 1 360 ? -0.814 27.018 -11.477 1.00 42.06 360 ARG A N 1
ATOM 2661 C CA . ARG A 1 360 ? 0.593 27.441 -11.495 1.00 42.06 360 ARG A CA 1
ATOM 2662 C C . ARG A 1 360 ? 0.715 28.814 -10.822 1.00 42.06 360 ARG A C 1
ATOM 2664 O O . ARG A 1 360 ? 0.153 29.789 -11.312 1.00 42.06 360 ARG A O 1
ATOM 2671 N N . ARG A 1 361 ? 1.461 28.887 -9.716 1.00 45.84 361 ARG A N 1
ATOM 2672 C CA . ARG A 1 361 ? 2.094 30.124 -9.236 1.00 45.84 361 ARG A CA 1
ATOM 2673 C C . ARG A 1 361 ? 3.401 30.307 -10.009 1.00 45.84 361 ARG A C 1
ATOM 2675 O O . ARG A 1 361 ? 4.202 29.383 -10.091 1.00 45.84 361 ARG A O 1
ATOM 2682 N N . ILE A 1 362 ? 3.574 31.489 -10.584 1.00 52.75 362 ILE A N 1
ATOM 2683 C CA . ILE A 1 362 ? 4.790 31.962 -11.251 1.00 52.75 362 ILE A CA 1
ATOM 2684 C C . ILE A 1 362 ? 5.780 32.408 -10.160 1.00 52.75 362 ILE A C 1
ATOM 2686 O O . ILE A 1 362 ? 5.379 33.224 -9.330 1.00 52.75 362 ILE A O 1
ATOM 2690 N N . PRO A 1 363 ? 7.048 31.959 -10.140 1.00 54.94 363 PRO A N 1
ATOM 2691 C CA . PRO A 1 363 ? 8.109 32.686 -9.460 1.00 54.94 363 PRO A CA 1
ATOM 2692 C C . PRO A 1 363 ? 8.818 33.634 -10.438 1.00 54.94 363 PRO A C 1
ATOM 2694 O O . PRO A 1 363 ? 9.172 33.261 -11.557 1.00 54.94 363 PRO A O 1
ATOM 2697 N N . ALA A 1 364 ? 8.991 34.880 -10.002 1.00 53.22 364 ALA A N 1
ATOM 2698 C CA . ALA A 1 364 ? 9.711 35.932 -10.706 1.00 53.22 364 ALA A CA 1
ATOM 2699 C C . ALA A 1 364 ? 11.219 35.625 -10.809 1.00 53.22 364 ALA A C 1
ATOM 2701 O O . ALA A 1 364 ? 11.816 35.055 -9.897 1.00 53.22 364 ALA A O 1
ATOM 2702 N N . ARG A 1 365 ? 11.823 36.031 -11.933 1.00 57.56 365 ARG A N 1
ATOM 2703 C CA . ARG A 1 365 ? 13.268 35.979 -12.219 1.00 57.56 365 ARG A CA 1
ATOM 2704 C C . ARG A 1 365 ? 14.090 36.796 -11.205 1.00 57.56 365 ARG A C 1
ATOM 2706 O O . ARG A 1 365 ? 13.657 37.898 -10.866 1.00 57.56 365 ARG A O 1
ATOM 2713 N N . PRO A 1 366 ? 15.322 36.384 -10.856 1.00 61.50 366 PRO A N 1
ATOM 2714 C CA . PRO A 1 366 ? 16.334 37.307 -10.362 1.00 61.50 366 PRO A CA 1
ATOM 2715 C C . PRO A 1 366 ? 17.049 38.016 -11.529 1.00 61.50 366 PRO A C 1
ATOM 2717 O O . PRO A 1 366 ? 17.266 37.437 -12.596 1.00 61.50 366 PRO A O 1
ATOM 2720 N N . ARG A 1 367 ? 17.375 39.299 -11.328 1.00 57.94 367 ARG A N 1
ATOM 2721 C CA . ARG A 1 367 ? 18.189 40.138 -12.226 1.00 57.94 367 ARG A CA 1
ATOM 2722 C C . ARG A 1 367 ? 19.670 39.718 -12.173 1.00 57.94 367 ARG A C 1
ATOM 2724 O O . ARG A 1 367 ? 20.103 39.271 -11.115 1.00 57.94 367 ARG A O 1
ATOM 2731 N N . PRO A 1 368 ? 20.454 39.920 -13.247 1.00 60.91 368 PRO A N 1
ATOM 2732 C CA . PRO A 1 368 ? 21.905 39.792 -13.192 1.00 60.91 368 PRO A CA 1
ATOM 2733 C C . PRO A 1 368 ? 22.534 41.071 -12.614 1.00 60.91 368 PRO A C 1
ATOM 2735 O O . PRO A 1 368 ? 22.162 42.180 -13.000 1.00 60.91 368 PRO A O 1
ATOM 2738 N N . THR A 1 369 ? 23.474 40.913 -11.689 1.00 61.16 369 THR A N 1
ATOM 2739 C CA . THR A 1 369 ? 24.428 41.952 -11.274 1.00 61.16 369 THR A CA 1
ATOM 2740 C C . THR A 1 369 ? 25.679 41.854 -12.147 1.00 61.16 369 THR A C 1
ATOM 2742 O O . THR A 1 369 ? 26.200 40.752 -12.327 1.00 61.16 369 THR A O 1
ATOM 2745 N N . CYS A 1 370 ? 26.120 42.993 -12.689 1.00 51.94 370 CYS A N 1
ATOM 2746 C CA . CYS A 1 370 ? 27.516 43.221 -13.070 1.00 51.94 370 CYS A CA 1
ATOM 2747 C C . CYS A 1 370 ? 28.377 43.394 -11.820 1.00 51.94 370 CYS A C 1
ATOM 2749 O O . CYS A 1 370 ? 27.822 43.885 -10.807 1.00 51.94 370 CYS A O 1
#

pLDDT: mean 85.64, std 16.82, range [35.81, 98.5]

Sequence (370 aa):
MILDGFYRHVTSEPRLAALVGNDVPRLTAAQGSHWAKLFSGTFDAAYMDGVRTIGLVHNRIGLEPRWYIGGYSFVLCQLTDIAIAAYKWKPGKLSRILVALNTAVMTDMDLAISVYQDALLADRQRRQIRMQEAIADFDGEVTIALKALDGSSHTLGATANGLAANAEETTRQATAVAAASEQSASNVQTVAAASEELSSAVREIGRQVDQSTTVATQAVAQARQSKVTMDGLAETAHKIGEVVSLIANIAGQTNLLALNATIEAARAGEAGKGFAVVASEVKSLAGQTARATDEISQQIAAVQAATEQSVVSITGIGSTTPPRSPSSRRPSRRSPATSRKPPMARKRSRATSPASARRRRIPARPRPTC